Protein AF-A0A1Y4VJG2-F1 (afdb_monomer)

Solvent-accessible surface area (backbone atoms only — not comparable to full-atom values): 11706 Å² total; per-residue (Å²): 100,82,75,43,39,39,32,34,45,99,87,44,80,37,57,37,44,79,74,53,98,92,45,67,47,64,75,76,63,92,84,61,67,46,80,40,68,28,44,38,38,36,23,33,87,84,68,49,73,82,46,50,49,57,27,37,39,38,29,37,74,91,78,73,41,76,46,81,43,78,46,53,65,51,74,42,79,57,82,62,100,75,82,88,81,89,84,82,69,104,68,77,90,75,97,70,71,88,89,58,87,70,65,75,48,70,48,80,45,52,60,80,48,72,44,73,50,35,38,37,56,44,53,75,83,71,61,90,83,60,69,77,49,41,31,38,39,35,25,46,69,91,56,91,61,66,79,45,70,50,75,42,48,74,55,81,56,30,40,36,43,76,48,62,64,89,62,63,45,50,26,46,36,34,40,40,34,28,44,90,93,46,80,44,79,50,77,32,43,35,39,29,37,124

Sequence (194 aa):
MVIRLVGKVEGQDIIFNHVQGDDWEAVIPKNLTGIYIIELTAYDDNGNTAFTTRYILTVDLDALCVRLEPYPFWADILPDRFSTNILPGKYYARLCHGGDSINNLKIVMDLGETRHVQLKICSSMKDDFNILDASYVLQKMGEQVPEDSGTCVIREHIIDTVIAPKEPGTYKFRVIYTIADEVLIDTVEVRVME

Structure (mmCIF, N/CA/C/O backbone):
data_AF-A0A1Y4VJG2-F1
#
_entry.id   AF-A0A1Y4VJG2-F1
#
loop_
_atom_site.group_PDB
_atom_site.id
_atom_site.type_symbol
_atom_site.label_atom_id
_atom_site.label_alt_id
_atom_site.label_comp_id
_atom_site.label_asym_id
_atom_site.label_entity_id
_atom_site.label_seq_id
_atom_site.pdbx_PDB_ins_code
_atom_site.Cartn_x
_atom_site.Cartn_y
_atom_site.Cartn_z
_atom_site.occupancy
_atom_site.B_iso_or_equiv
_atom_site.auth_seq_id
_atom_site.auth_comp_id
_atom_site.auth_asym_id
_atom_site.auth_atom_id
_atom_site.pdbx_PDB_model_num
ATOM 1 N N . MET A 1 1 ? 20.674 15.875 8.265 1.00 57.22 1 MET A N 1
ATOM 2 C CA . MET A 1 1 ? 21.539 15.013 7.424 1.00 57.22 1 MET A CA 1
ATOM 3 C C . MET A 1 1 ? 20.972 13.600 7.493 1.00 57.22 1 MET A C 1
ATOM 5 O O . MET A 1 1 ? 20.390 13.297 8.523 1.00 57.22 1 MET A O 1
ATOM 9 N N . VAL A 1 2 ? 21.035 12.760 6.447 1.00 56.91 2 VAL A N 1
ATOM 10 C CA . VAL A 1 2 ? 20.560 11.365 6.592 1.00 56.91 2 VAL A CA 1
ATOM 11 C C . VAL A 1 2 ? 21.574 10.619 7.449 1.00 56.91 2 VAL A C 1
ATOM 13 O O . VAL A 1 2 ? 22.723 10.483 7.047 1.00 56.91 2 VAL A O 1
ATOM 16 N N . ILE A 1 3 ? 21.159 10.167 8.629 1.00 63.34 3 ILE A N 1
ATOM 17 C CA . ILE A 1 3 ? 22.038 9.464 9.578 1.00 63.34 3 ILE A CA 1
ATOM 18 C C . ILE A 1 3 ? 21.755 7.972 9.668 1.00 63.34 3 ILE A C 1
ATOM 20 O O . ILE A 1 3 ? 22.534 7.219 10.247 1.00 63.34 3 ILE A O 1
ATOM 24 N N . ARG A 1 4 ? 20.621 7.535 9.120 1.00 68.31 4 ARG A N 1
ATOM 25 C CA . ARG A 1 4 ? 20.209 6.138 9.140 1.00 68.31 4 ARG A CA 1
ATOM 26 C C . ARG A 1 4 ? 19.345 5.843 7.927 1.00 68.31 4 ARG A C 1
ATOM 28 O O . ARG A 1 4 ? 18.362 6.546 7.693 1.00 68.31 4 ARG A O 1
ATOM 35 N N . LEU A 1 5 ? 19.689 4.775 7.219 1.00 66.56 5 LEU A N 1
ATOM 36 C CA . LEU A 1 5 ? 18.918 4.226 6.115 1.00 66.56 5 LEU A CA 1
ATOM 37 C C . LEU A 1 5 ? 18.606 2.759 6.438 1.00 66.56 5 LEU A C 1
ATOM 39 O O . LEU A 1 5 ? 19.495 1.974 6.762 1.00 66.56 5 LEU A O 1
ATOM 43 N N . VAL A 1 6 ? 17.325 2.398 6.420 1.00 72.12 6 VAL A N 1
ATOM 44 C CA . VAL A 1 6 ? 16.877 1.027 6.710 1.00 72.12 6 VAL A CA 1
ATOM 45 C C . VAL A 1 6 ? 16.064 0.530 5.530 1.00 72.12 6 VAL A C 1
ATOM 47 O O . VAL A 1 6 ? 15.091 1.184 5.159 1.00 72.12 6 VAL A O 1
ATOM 50 N N . GLY A 1 7 ? 16.470 -0.604 4.965 1.00 70.44 7 GLY A N 1
ATOM 51 C CA . GLY A 1 7 ? 15.680 -1.399 4.035 1.00 70.44 7 GLY A CA 1
ATOM 52 C C . GLY A 1 7 ? 14.890 -2.465 4.781 1.00 70.44 7 GLY A C 1
ATOM 53 O O . GLY A 1 7 ? 15.408 -3.054 5.724 1.00 70.44 7 GLY A O 1
ATOM 54 N N . LYS A 1 8 ? 13.654 -2.745 4.371 1.00 70.44 8 LYS A N 1
ATOM 55 C CA . LYS A 1 8 ? 12.874 -3.879 4.892 1.00 70.44 8 LYS A CA 1
ATOM 56 C C . LYS A 1 8 ? 12.557 -4.875 3.792 1.00 70.44 8 LYS A C 1
ATOM 58 O O . LYS A 1 8 ? 12.034 -4.471 2.760 1.00 70.44 8 LYS A O 1
ATOM 63 N N . VAL A 1 9 ? 12.835 -6.154 4.043 1.00 66.00 9 VAL A N 1
ATOM 64 C CA . VAL A 1 9 ? 12.519 -7.290 3.162 1.00 66.00 9 VAL A CA 1
ATOM 65 C C . VAL A 1 9 ? 11.697 -8.295 3.951 1.00 66.00 9 VAL A C 1
ATOM 67 O O . VAL A 1 9 ? 12.198 -8.843 4.925 1.00 66.00 9 VAL A O 1
ATOM 70 N N . GLU A 1 10 ? 10.431 -8.506 3.583 1.00 60.56 10 GLU A N 1
ATOM 71 C CA . GLU A 1 10 ? 9.525 -9.465 4.252 1.00 60.56 10 GLU A CA 1
ATOM 72 C C . GLU A 1 10 ? 9.467 -9.330 5.795 1.00 60.56 10 GLU A C 1
ATOM 74 O O . GLU A 1 10 ? 9.239 -10.291 6.525 1.00 60.56 10 GLU A O 1
ATOM 79 N N . GLY A 1 11 ? 9.678 -8.116 6.319 1.00 56.84 11 GLY A N 1
ATOM 80 C CA . GLY A 1 11 ? 9.717 -7.841 7.762 1.00 56.84 11 GLY A CA 1
ATOM 81 C C . GLY A 1 11 ? 11.084 -8.025 8.435 1.00 56.84 11 GLY A C 1
ATOM 82 O O . GLY A 1 11 ? 11.197 -7.749 9.629 1.00 56.84 11 GLY A O 1
ATOM 83 N N . GLN A 1 12 ? 12.119 -8.430 7.696 1.00 65.00 12 GLN A N 1
ATOM 84 C CA . GLN A 1 12 ? 13.512 -8.433 8.137 1.00 65.00 12 GLN A CA 1
ATOM 85 C C . GLN A 1 12 ? 14.214 -7.125 7.741 1.00 65.00 12 GLN A C 1
ATOM 87 O O . GLN A 1 12 ? 14.126 -6.672 6.598 1.00 65.00 12 GLN A O 1
ATOM 92 N N . ASP A 1 13 ? 14.936 -6.529 8.689 1.00 71.19 13 ASP A N 1
ATOM 93 C CA . ASP A 1 13 ? 15.662 -5.280 8.467 1.00 71.19 13 ASP A CA 1
ATOM 94 C C . ASP A 1 13 ? 17.020 -5.536 7.787 1.00 71.19 13 ASP A C 1
ATOM 96 O O . ASP A 1 13 ? 17.834 -6.342 8.244 1.00 71.19 13 ASP A O 1
ATOM 100 N N . ILE A 1 14 ? 17.280 -4.787 6.718 1.00 74.69 14 ILE A N 1
ATOM 101 C CA . ILE A 1 14 ? 18.584 -4.586 6.091 1.00 74.69 14 ILE A CA 1
ATOM 102 C C . ILE A 1 14 ? 19.065 -3.195 6.505 1.00 74.69 14 ILE A C 1
ATOM 104 O O . ILE A 1 14 ? 18.504 -2.173 6.107 1.00 74.69 14 ILE A O 1
ATOM 108 N N . ILE A 1 15 ? 20.100 -3.151 7.337 1.00 78.00 15 ILE A N 1
ATOM 109 C CA . ILE A 1 15 ? 20.640 -1.897 7.867 1.00 78.00 15 ILE A CA 1
ATOM 110 C C . ILE A 1 15 ? 21.734 -1.398 6.926 1.00 78.00 15 ILE A C 1
ATOM 112 O O . ILE A 1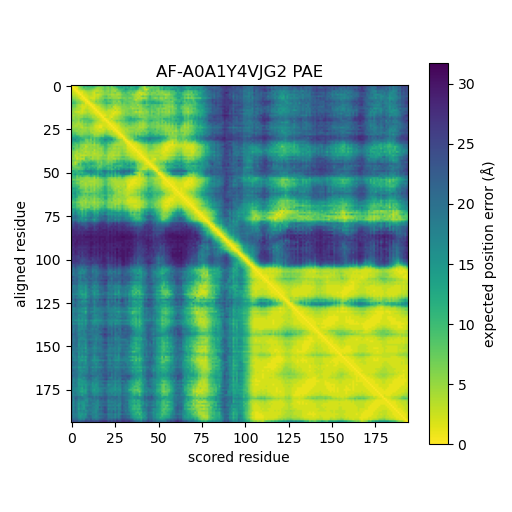 15 ? 22.711 -2.109 6.688 1.00 78.00 15 ILE A O 1
ATOM 116 N N . PHE A 1 16 ? 21.569 -0.174 6.426 1.00 77.38 16 PHE A N 1
ATOM 117 C CA . PHE A 1 16 ? 22.590 0.529 5.663 1.00 77.38 16 PHE A CA 1
ATOM 118 C C . PHE A 1 16 ? 23.387 1.428 6.613 1.00 77.38 16 PHE A C 1
ATOM 120 O O . PHE A 1 16 ? 22.837 2.345 7.230 1.00 77.38 16 PHE A O 1
ATOM 127 N N . ASN A 1 17 ? 24.684 1.162 6.738 1.00 78.12 17 ASN A N 1
ATOM 128 C CA . ASN A 1 17 ? 25.621 1.963 7.511 1.00 78.12 17 ASN A CA 1
ATOM 129 C C . ASN A 1 17 ? 26.240 3.031 6.612 1.00 78.12 17 ASN A C 1
ATOM 131 O O . ASN A 1 17 ? 26.660 2.745 5.491 1.00 78.12 17 ASN A O 1
ATOM 135 N N . HIS A 1 18 ? 26.290 4.264 7.110 1.00 80.38 18 HIS A N 1
ATOM 136 C CA . HIS A 1 18 ? 26.971 5.355 6.422 1.00 80.38 18 HIS A CA 1
ATOM 137 C C . HIS A 1 18 ? 28.481 5.115 6.442 1.00 80.38 18 HIS A C 1
ATOM 139 O O . HIS A 1 18 ? 29.037 4.820 7.501 1.00 80.38 18 HIS A O 1
ATOM 145 N N . VAL A 1 19 ? 29.132 5.242 5.286 1.00 80.88 19 VAL A N 1
ATOM 146 C CA . VAL A 1 19 ? 30.587 5.074 5.165 1.00 80.88 19 VAL A CA 1
ATOM 147 C C . VAL A 1 19 ? 31.262 6.440 5.066 1.00 80.88 19 VAL A C 1
ATOM 149 O O . VAL A 1 19 ? 32.040 6.823 5.938 1.00 80.88 19 VAL A O 1
ATOM 152 N N . GLN A 1 20 ? 30.967 7.188 4.003 1.00 78.00 20 GLN A N 1
ATOM 153 C CA . GLN A 1 20 ? 31.504 8.524 3.741 1.00 78.00 20 GLN A CA 1
ATOM 154 C C . GLN A 1 20 ? 30.630 9.236 2.706 1.00 78.00 20 GLN A C 1
ATOM 156 O O . GLN A 1 20 ? 30.062 8.581 1.844 1.00 78.00 20 GLN A O 1
ATOM 161 N N . GLY A 1 21 ? 30.556 1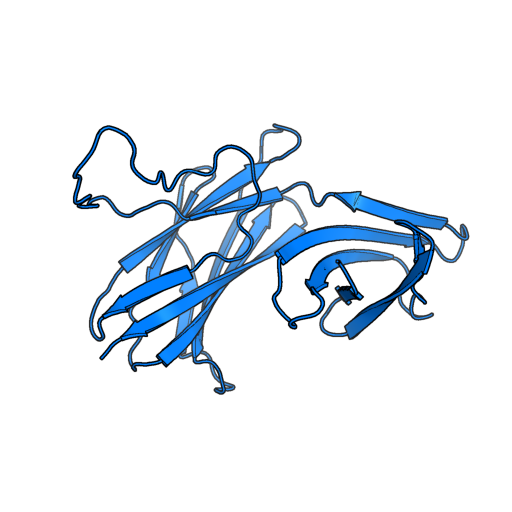0.570 2.730 1.00 79.25 21 GLY A N 1
ATOM 162 C CA . GLY A 1 21 ? 29.813 11.320 1.705 1.00 79.25 21 GLY A CA 1
ATOM 163 C C . GLY A 1 21 ? 28.369 10.824 1.552 1.00 79.25 21 GLY A C 1
ATOM 164 O O . GLY A 1 21 ? 27.623 10.856 2.527 1.00 79.25 21 GLY A O 1
ATOM 165 N N . ASP A 1 22 ? 28.024 10.325 0.363 1.00 73.19 22 ASP A N 1
ATOM 166 C CA . ASP A 1 22 ? 26.728 9.704 0.043 1.00 73.19 22 ASP A CA 1
ATOM 167 C C . ASP A 1 22 ? 26.814 8.165 -0.092 1.00 73.19 22 ASP A C 1
ATOM 169 O O . ASP A 1 22 ? 25.882 7.530 -0.586 1.00 73.19 22 ASP A O 1
ATOM 173 N N . ASP A 1 23 ? 27.916 7.553 0.352 1.00 74.50 23 ASP A N 1
ATOM 174 C CA . ASP A 1 23 ? 28.154 6.110 0.288 1.00 74.50 23 ASP A CA 1
ATOM 175 C C . ASP A 1 23 ? 27.569 5.393 1.515 1.00 74.50 23 ASP A C 1
ATOM 177 O O . ASP A 1 23 ? 27.836 5.751 2.671 1.00 74.50 23 ASP A O 1
ATOM 181 N N . TRP A 1 24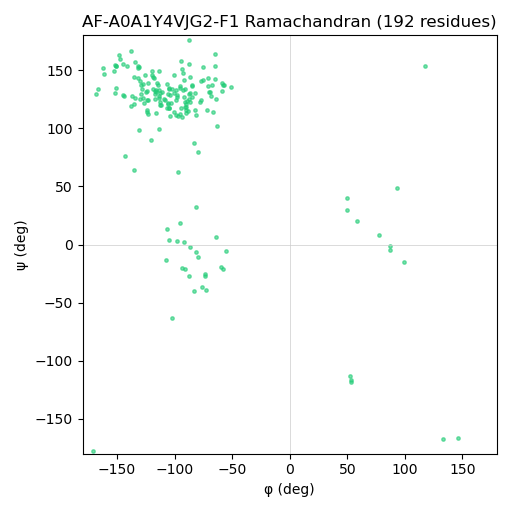 ? 26.813 4.326 1.252 1.00 79.38 24 TRP A N 1
ATOM 182 C CA . TRP A 1 24 ? 26.191 3.474 2.263 1.00 79.38 24 TRP A CA 1
ATOM 183 C C . TRP A 1 24 ? 26.492 2.003 1.981 1.00 79.38 24 TRP A C 1
ATOM 185 O O . TRP A 1 24 ? 26.440 1.563 0.833 1.00 79.38 24 TRP A O 1
ATOM 195 N N . GLU A 1 25 ? 26.752 1.225 3.028 1.00 80.44 25 GLU A N 1
ATOM 196 C CA . GLU A 1 25 ? 26.992 -0.217 2.935 1.00 80.44 25 GLU A CA 1
ATOM 197 C C . GLU A 1 25 ? 25.940 -1.006 3.715 1.00 80.44 25 GLU A C 1
ATOM 199 O O . GLU A 1 25 ? 25.525 -0.601 4.796 1.00 80.44 25 GLU A O 1
ATOM 204 N N . ALA A 1 26 ? 25.523 -2.159 3.199 1.00 78.75 26 ALA A N 1
ATOM 205 C CA . ALA A 1 26 ? 24.630 -3.068 3.906 1.00 78.75 26 ALA A CA 1
ATOM 206 C C . ALA A 1 26 ? 25.127 -4.506 3.785 1.00 78.75 26 ALA A C 1
ATOM 208 O O . ALA A 1 26 ? 25.632 -4.925 2.742 1.00 78.75 26 ALA A O 1
ATOM 209 N N . VAL A 1 27 ? 24.953 -5.283 4.854 1.00 74.38 27 VAL A N 1
ATOM 210 C CA . VAL A 1 27 ? 25.210 -6.724 4.829 1.00 74.38 27 VAL A CA 1
ATOM 211 C C . VAL A 1 27 ? 23.932 -7.420 4.393 1.00 74.38 27 VAL A C 1
ATOM 213 O O . VAL A 1 27 ? 22.938 -7.386 5.114 1.00 74.38 27 VAL A O 1
ATOM 216 N N . ILE A 1 28 ? 23.966 -8.067 3.229 1.00 70.69 28 ILE A N 1
ATOM 217 C CA . ILE A 1 28 ? 22.851 -8.878 2.742 1.00 70.69 28 ILE A CA 1
ATOM 218 C C . ILE A 1 28 ? 22.854 -10.233 3.473 1.00 70.69 28 ILE A C 1
ATOM 220 O O . ILE A 1 28 ? 23.864 -10.945 3.428 1.00 70.69 28 ILE A O 1
ATOM 224 N N . PRO A 1 29 ? 21.762 -10.614 4.164 1.00 68.12 29 PRO A N 1
ATOM 225 C CA . PRO A 1 29 ? 21.620 -11.947 4.740 1.00 68.12 29 PRO A CA 1
ATOM 226 C C . PRO A 1 29 ? 21.903 -13.072 3.732 1.00 68.12 29 PRO A C 1
ATOM 228 O O . PRO A 1 29 ? 21.417 -13.062 2.605 1.00 68.12 29 PRO A O 1
ATOM 231 N N . LYS A 1 30 ? 22.665 -14.089 4.158 1.00 63.66 30 LYS A N 1
ATOM 232 C CA . LYS A 1 30 ? 23.134 -15.196 3.295 1.00 63.66 30 LYS A CA 1
ATOM 233 C C . LYS A 1 30 ? 22.015 -16.023 2.649 1.00 63.66 30 LYS A C 1
ATOM 235 O O . LYS A 1 30 ? 22.269 -16.749 1.699 1.00 63.66 30 LYS A O 1
ATOM 240 N N . ASN A 1 31 ? 20.809 -15.962 3.198 1.00 68.38 31 ASN A N 1
ATOM 241 C CA . ASN A 1 31 ? 19.628 -16.684 2.737 1.00 68.38 31 ASN A CA 1
ATOM 242 C C . ASN A 1 31 ? 18.776 -15.888 1.732 1.00 68.38 31 ASN A C 1
ATOM 244 O O . ASN A 1 31 ? 17.734 -16.389 1.323 1.00 68.38 31 ASN A O 1
ATOM 248 N N . LEU A 1 32 ? 19.192 -14.678 1.341 1.00 67.88 32 LEU A N 1
ATOM 249 C CA . LEU A 1 32 ? 18.444 -13.821 0.420 1.00 67.88 32 LEU A CA 1
ATOM 250 C C . LEU A 1 32 ? 18.945 -13.947 -1.027 1.00 67.88 32 LEU A C 1
ATOM 252 O O . LEU A 1 32 ? 19.451 -12.978 -1.574 1.00 67.88 32 LEU A O 1
ATOM 256 N N . THR A 1 33 ? 18.857 -15.125 -1.652 1.00 74.69 33 THR A N 1
ATOM 257 C CA . THR A 1 33 ? 19.025 -15.225 -3.120 1.00 74.69 33 THR A CA 1
ATOM 258 C C . THR A 1 33 ? 17.667 -15.051 -3.787 1.00 74.69 33 THR A C 1
ATOM 260 O O . THR A 1 33 ? 16.745 -15.805 -3.479 1.00 74.69 33 THR A O 1
ATOM 263 N N . GLY A 1 34 ? 17.540 -14.082 -4.695 1.00 74.00 34 GLY A N 1
ATOM 264 C CA . GLY A 1 34 ? 16.278 -13.783 -5.369 1.00 74.00 34 GLY A CA 1
ATOM 265 C C . GLY A 1 34 ? 16.074 -12.302 -5.684 1.00 74.00 34 GLY A C 1
ATOM 266 O O . GLY A 1 34 ? 17.003 -11.496 -5.633 1.00 74.00 34 GLY A O 1
ATOM 267 N N . ILE A 1 35 ? 14.834 -11.962 -6.030 1.00 73.38 35 ILE A N 1
ATOM 268 C CA . ILE A 1 35 ? 14.376 -10.600 -6.319 1.00 73.38 35 ILE A CA 1
ATOM 269 C C . ILE A 1 35 ? 13.464 -10.168 -5.168 1.00 73.38 35 ILE A C 1
ATOM 271 O O . ILE A 1 35 ? 12.498 -10.861 -4.856 1.00 73.38 35 ILE A O 1
ATOM 275 N N . TYR A 1 36 ? 13.771 -9.034 -4.541 1.00 74.25 36 TYR A N 1
ATOM 276 C CA . TYR A 1 36 ? 13.069 -8.518 -3.367 1.00 74.25 36 TYR A CA 1
ATOM 277 C C . TYR A 1 36 ? 12.619 -7.079 -3.589 1.00 74.25 36 TYR A C 1
ATOM 279 O O . TYR A 1 36 ? 13.393 -6.257 -4.073 1.00 74.25 36 TYR A O 1
ATOM 287 N N . ILE A 1 37 ? 11.403 -6.741 -3.165 1.00 70.62 37 ILE A N 1
ATOM 288 C CA . ILE A 1 37 ? 10.982 -5.344 -3.028 1.00 70.62 37 ILE A CA 1
ATOM 289 C C . ILE A 1 37 ? 11.416 -4.873 -1.640 1.00 70.62 37 ILE A C 1
ATOM 291 O O . ILE A 1 37 ? 11.050 -5.484 -0.635 1.00 70.62 37 ILE A O 1
ATOM 295 N N . ILE A 1 38 ? 12.209 -3.805 -1.584 1.00 72.38 38 ILE A N 1
ATOM 296 C CA . ILE A 1 38 ? 12.736 -3.238 -0.343 1.00 72.38 38 ILE A CA 1
ATOM 297 C C . ILE A 1 38 ? 12.150 -1.851 -0.108 1.00 72.38 38 ILE A C 1
ATOM 299 O O . ILE A 1 38 ? 12.145 -1.013 -1.007 1.00 72.38 38 ILE A O 1
ATOM 303 N N . GLU A 1 39 ? 11.685 -1.589 1.111 1.00 73.62 39 GLU A N 1
ATOM 304 C CA . GLU A 1 39 ? 11.284 -0.245 1.543 1.00 73.62 39 GLU A CA 1
ATOM 305 C C . GLU A 1 39 ? 12.460 0.447 2.229 1.00 73.62 39 GLU A C 1
ATOM 307 O O . GLU A 1 39 ? 12.844 0.068 3.334 1.00 73.62 39 GLU A O 1
ATOM 312 N N . LEU A 1 40 ? 13.029 1.465 1.588 1.00 73.88 40 LEU A N 1
ATOM 313 C CA . LEU A 1 40 ? 14.103 2.287 2.132 1.00 73.88 40 LEU A CA 1
ATOM 314 C C . LEU A 1 40 ? 13.525 3.479 2.886 1.00 73.88 40 LEU A C 1
ATOM 316 O O . LEU A 1 40 ? 12.827 4.289 2.288 1.00 73.88 40 LEU A O 1
ATOM 320 N N . THR A 1 41 ? 13.837 3.614 4.176 1.00 73.38 41 THR A N 1
ATOM 321 C CA . THR A 1 41 ? 13.451 4.779 4.993 1.00 73.38 41 THR A CA 1
ATOM 322 C C . THR A 1 41 ? 14.676 5.535 5.494 1.00 73.38 41 THR A C 1
ATOM 324 O O . THR A 1 41 ? 15.530 4.948 6.164 1.00 73.38 41 THR A O 1
ATOM 327 N N . ALA A 1 42 ? 14.733 6.837 5.204 1.00 76.50 42 ALA A N 1
ATOM 328 C CA . ALA A 1 42 ? 15.796 7.737 5.648 1.00 76.50 42 ALA A CA 1
ATOM 329 C C . ALA A 1 42 ? 15.380 8.544 6.889 1.00 76.50 42 ALA A C 1
ATOM 331 O O . ALA A 1 42 ? 14.296 9.135 6.914 1.00 76.50 42 ALA A O 1
ATOM 332 N N . TYR A 1 43 ? 16.261 8.603 7.891 1.00 73.69 43 TYR A N 1
ATOM 333 C CA . TYR A 1 43 ? 16.060 9.363 9.129 1.00 73.69 43 TYR A CA 1
ATOM 334 C C . TYR A 1 43 ? 17.075 10.501 9.255 1.00 73.69 43 TYR A C 1
ATOM 336 O O . TYR A 1 43 ? 18.259 10.306 8.961 1.00 73.69 43 TYR A O 1
ATOM 344 N N . ASP A 1 44 ? 16.613 11.661 9.722 1.00 76.31 44 ASP A N 1
ATOM 345 C CA . ASP A 1 44 ? 17.471 12.787 10.092 1.00 76.31 44 ASP A CA 1
ATOM 346 C C . ASP A 1 44 ? 17.969 12.720 11.549 1.00 76.31 44 ASP A C 1
ATOM 348 O O . ASP A 1 44 ? 17.586 11.838 12.323 1.00 76.31 44 ASP A O 1
ATOM 352 N N . ASP A 1 45 ? 18.827 13.674 11.923 1.00 74.81 45 ASP A N 1
ATOM 353 C CA . ASP A 1 45 ? 19.425 13.816 13.260 1.00 74.81 45 ASP A CA 1
ATOM 354 C C . ASP A 1 45 ? 18.395 13.966 14.396 1.00 74.81 45 ASP A C 1
ATOM 356 O O . ASP A 1 45 ? 18.690 13.697 15.561 1.00 74.81 45 ASP A O 1
ATOM 360 N N . ASN A 1 46 ? 17.172 14.384 14.068 1.00 71.38 46 ASN A N 1
ATOM 361 C CA . ASN A 1 46 ? 16.070 14.578 15.003 1.00 71.38 46 ASN A CA 1
ATOM 362 C C . ASN A 1 46 ? 15.103 13.382 15.029 1.00 71.38 46 ASN A C 1
ATOM 364 O O . ASN A 1 46 ? 14.104 13.422 15.747 1.00 71.38 46 ASN A O 1
ATOM 368 N N . GLY A 1 47 ? 15.403 12.315 14.281 1.00 60.94 47 GLY A N 1
ATOM 369 C CA . GLY A 1 47 ? 14.569 11.122 14.171 1.00 60.94 47 GLY A CA 1
ATOM 370 C C . GLY A 1 47 ? 13.362 11.292 13.249 1.00 60.94 47 GLY A C 1
ATOM 371 O O . GLY A 1 47 ? 12.522 10.391 13.195 1.00 60.94 47 GLY A O 1
ATOM 372 N N . ASN A 1 48 ? 13.266 12.400 12.512 1.00 72.50 48 ASN A N 1
ATOM 373 C CA . ASN A 1 48 ? 12.210 12.585 11.529 1.00 72.50 48 ASN A CA 1
ATOM 374 C C . ASN A 1 48 ? 12.509 11.742 10.288 1.00 72.50 48 ASN A C 1
ATOM 376 O O . ASN A 1 48 ? 13.650 11.635 9.834 1.00 72.50 48 ASN A O 1
ATOM 380 N N . THR A 1 49 ? 11.461 11.163 9.714 1.00 62.12 49 THR A N 1
ATOM 381 C CA . THR A 1 49 ? 11.532 10.424 8.454 1.00 62.12 49 THR A CA 1
ATOM 382 C C . THR A 1 49 ? 11.274 11.374 7.296 1.00 62.12 49 THR A C 1
ATOM 384 O O . THR A 1 49 ? 10.186 11.945 7.208 1.00 62.12 49 THR A O 1
ATOM 387 N N . ALA A 1 50 ? 12.250 11.539 6.407 1.00 55.47 50 ALA A N 1
ATOM 388 C CA . ALA A 1 50 ? 12.107 12.434 5.259 1.00 55.47 50 ALA A CA 1
ATOM 389 C C . ALA A 1 50 ? 11.482 11.738 4.040 1.00 55.47 50 ALA A C 1
ATOM 391 O O . ALA A 1 50 ? 10.860 12.400 3.215 1.00 55.47 50 ALA A O 1
ATOM 392 N N . PHE A 1 51 ? 11.642 10.416 3.914 1.00 58.97 51 PHE A N 1
ATOM 393 C CA . PHE A 1 51 ? 11.227 9.691 2.717 1.00 58.97 51 PHE A CA 1
ATOM 394 C C . PHE A 1 51 ? 11.265 8.180 2.962 1.00 58.97 51 PHE A C 1
ATOM 396 O O . PHE A 1 51 ? 12.286 7.655 3.418 1.00 58.97 51 PHE A O 1
ATOM 403 N N . THR A 1 52 ? 10.171 7.492 2.643 1.00 61.88 52 THR A N 1
ATOM 404 C CA . THR A 1 52 ? 10.189 6.052 2.368 1.00 61.88 52 THR A CA 1
ATOM 405 C C . THR A 1 52 ? 10.175 5.883 0.851 1.00 61.88 52 THR A C 1
ATOM 407 O O . THR A 1 52 ? 9.585 6.710 0.167 1.00 61.88 52 THR A O 1
ATOM 410 N N . THR A 1 53 ? 10.818 4.873 0.277 1.00 66.56 53 THR A N 1
ATOM 411 C CA . THR A 1 53 ? 10.738 4.570 -1.165 1.00 66.56 53 THR A CA 1
ATOM 412 C C . THR A 1 53 ? 10.968 3.091 -1.416 1.00 66.56 53 THR A C 1
ATOM 414 O O . THR A 1 53 ? 11.676 2.439 -0.650 1.00 66.56 53 THR A O 1
ATOM 417 N N . ARG A 1 54 ? 10.338 2.557 -2.463 1.00 72.12 54 ARG A N 1
ATOM 418 C CA . ARG A 1 54 ? 10.451 1.148 -2.838 1.00 72.12 54 ARG A CA 1
ATOM 419 C C . ARG A 1 54 ? 11.531 0.976 -3.903 1.00 72.12 54 ARG A C 1
ATOM 421 O O . ARG A 1 54 ? 11.595 1.744 -4.861 1.00 72.12 54 ARG A O 1
ATOM 428 N N . TYR A 1 55 ? 12.361 -0.045 -3.737 1.00 75.69 55 TYR A N 1
ATOM 429 C CA . TYR A 1 55 ? 13.382 -0.459 -4.699 1.00 75.69 55 TYR A CA 1
ATOM 430 C C . TYR A 1 55 ? 13.315 -1.969 -4.927 1.00 75.69 55 TYR A C 1
ATOM 432 O O . TYR A 1 55 ? 12.930 -2.715 -4.034 1.00 75.69 55 TYR A O 1
ATOM 440 N N . ILE A 1 56 ? 13.726 -2.421 -6.107 1.00 74.62 56 ILE A N 1
ATOM 441 C CA . ILE A 1 56 ? 13.964 -3.828 -6.419 1.00 74.62 56 ILE A CA 1
ATOM 442 C C . ILE A 1 56 ? 15.424 -4.139 -6.088 1.00 74.62 56 ILE A C 1
ATOM 444 O O . ILE A 1 56 ? 16.341 -3.601 -6.706 1.00 74.62 56 ILE A O 1
ATOM 448 N N . LEU A 1 57 ? 15.638 -5.012 -5.110 1.00 79.62 57 LEU A N 1
ATOM 449 C CA . LEU A 1 57 ? 16.926 -5.604 -4.781 1.00 79.62 57 LEU A CA 1
ATOM 450 C C . LEU A 1 57 ? 17.006 -6.993 -5.416 1.00 79.62 57 LEU A C 1
ATOM 452 O O . LEU A 1 57 ? 16.323 -7.917 -4.985 1.00 79.62 57 LEU A O 1
ATOM 456 N N . THR A 1 58 ? 17.864 -7.153 -6.417 1.00 80.38 58 THR A N 1
ATOM 457 C CA . THR A 1 58 ? 18.204 -8.472 -6.966 1.00 80.38 58 THR A CA 1
ATOM 458 C C . THR A 1 58 ? 19.511 -8.944 -6.355 1.00 80.38 58 THR A C 1
ATOM 460 O O . THR A 1 58 ? 20.514 -8.233 -6.431 1.00 80.38 58 THR A O 1
ATOM 463 N N . VAL A 1 59 ? 19.510 -10.144 -5.785 1.00 80.38 59 VAL A N 1
ATOM 464 C CA . VAL A 1 59 ? 20.691 -10.794 -5.216 1.00 80.38 59 VAL A CA 1
ATOM 465 C C . VAL A 1 59 ? 20.871 -12.144 -5.895 1.00 80.38 59 VAL A C 1
ATOM 467 O O . VAL A 1 59 ? 20.075 -13.062 -5.703 1.00 80.38 59 VAL A O 1
ATOM 470 N N . ASP A 1 60 ? 21.941 -12.261 -6.669 1.00 80.50 60 ASP A N 1
ATOM 471 C CA . ASP A 1 60 ? 22.375 -13.499 -7.302 1.00 80.50 60 ASP A CA 1
ATOM 472 C C . ASP A 1 60 ? 23.717 -13.909 -6.682 1.00 80.50 60 ASP A C 1
ATOM 474 O O . ASP A 1 60 ? 24.772 -13.354 -7.006 1.00 80.50 60 ASP A O 1
ATOM 478 N N . LEU A 1 61 ? 23.670 -14.843 -5.727 1.00 77.88 61 LEU A N 1
ATOM 479 C CA . LEU A 1 61 ? 24.867 -15.326 -5.033 1.00 77.88 61 LEU A CA 1
ATOM 480 C C . LEU A 1 61 ? 25.730 -16.235 -5.918 1.00 77.88 61 LEU A C 1
ATOM 482 O O . LEU A 1 61 ? 26.940 -16.290 -5.698 1.00 77.88 61 LEU A O 1
ATOM 486 N N . ASP A 1 62 ? 25.145 -16.895 -6.923 1.00 82.31 62 ASP A N 1
ATOM 487 C CA . ASP A 1 62 ? 25.880 -17.744 -7.866 1.00 82.31 62 ASP A CA 1
ATOM 488 C C . ASP A 1 62 ? 26.702 -16.881 -8.836 1.00 82.31 62 ASP A C 1
ATOM 490 O O . ASP A 1 62 ? 27.861 -17.187 -9.126 1.00 82.31 62 ASP A O 1
ATOM 494 N N . ALA A 1 63 ? 26.135 -15.756 -9.283 1.00 81.81 63 ALA A N 1
ATOM 495 C CA . ALA A 1 63 ? 26.811 -14.767 -10.120 1.00 81.81 63 ALA A CA 1
ATOM 496 C C . ALA A 1 63 ? 27.602 -13.706 -9.328 1.00 81.81 63 ALA A C 1
ATOM 498 O O . ALA A 1 63 ? 28.233 -12.842 -9.941 1.00 81.81 63 ALA A O 1
ATOM 499 N N . LEU A 1 64 ? 27.565 -13.743 -7.987 1.00 79.19 64 LEU A N 1
ATOM 500 C CA . LEU A 1 64 ? 28.125 -12.717 -7.092 1.00 79.19 64 LEU A CA 1
ATOM 501 C C . LEU A 1 64 ? 27.680 -11.291 -7.474 1.00 79.19 64 LEU A C 1
ATOM 503 O O . LEU A 1 64 ? 28.468 -10.343 -7.442 1.00 79.19 64 LEU A O 1
ATOM 507 N N . CYS A 1 65 ? 26.412 -11.143 -7.856 1.00 76.25 65 CYS A N 1
ATOM 508 C CA . CYS A 1 65 ? 25.845 -9.899 -8.356 1.00 76.25 65 CYS A CA 1
ATOM 509 C C . CYS A 1 65 ? 24.740 -9.391 -7.426 1.00 76.25 65 CYS A C 1
ATOM 511 O O . CYS A 1 65 ? 23.833 -10.131 -7.048 1.00 76.25 65 CYS A O 1
ATOM 513 N N . VAL A 1 66 ? 24.800 -8.101 -7.090 1.00 77.62 66 VAL A N 1
ATOM 514 C CA . VAL A 1 66 ? 23.726 -7.387 -6.394 1.00 77.62 66 VAL A CA 1
ATOM 515 C C . VAL A 1 66 ? 23.332 -6.180 -7.231 1.00 77.62 66 VAL A C 1
ATOM 517 O O . VAL A 1 66 ? 24.193 -5.423 -7.679 1.00 77.62 66 VAL A O 1
ATOM 520 N N . ARG A 1 67 ? 22.029 -5.999 -7.441 1.00 79.25 67 ARG A N 1
ATOM 521 C CA . ARG A 1 67 ? 21.462 -4.893 -8.214 1.00 79.25 67 ARG A CA 1
ATOM 522 C C . ARG A 1 67 ? 20.374 -4.209 -7.407 1.00 79.25 67 ARG A C 1
ATOM 524 O O . ARG A 1 67 ? 19.555 -4.890 -6.796 1.00 79.25 67 ARG A O 1
ATOM 531 N N . LEU A 1 68 ? 20.363 -2.883 -7.440 1.00 78.38 68 LEU A N 1
ATOM 532 C CA . LEU A 1 68 ? 19.349 -2.062 -6.798 1.00 78.38 68 LEU A CA 1
ATOM 533 C C . LEU A 1 68 ? 18.723 -1.138 -7.846 1.00 78.38 68 LEU A C 1
ATOM 535 O O . LEU A 1 68 ? 19.415 -0.292 -8.409 1.00 78.38 68 LEU A O 1
ATOM 539 N N . GLU A 1 69 ? 17.432 -1.309 -8.115 1.00 78.06 69 GLU A N 1
ATOM 540 C CA . GLU A 1 69 ? 16.699 -0.570 -9.150 1.00 78.06 69 GLU A CA 1
ATOM 541 C C . GLU A 1 69 ? 15.456 0.110 -8.562 1.00 78.06 69 GLU A C 1
ATOM 543 O O . GLU A 1 69 ? 14.853 -0.434 -7.636 1.00 78.06 69 GLU A O 1
ATOM 548 N N . PRO A 1 70 ? 15.054 1.302 -9.042 1.00 73.75 70 PRO A N 1
ATOM 549 C CA . PRO A 1 70 ? 13.824 1.943 -8.585 1.00 73.75 70 PRO A CA 1
ATOM 550 C C . PRO A 1 70 ? 12.608 1.045 -8.824 1.00 73.75 70 PRO A C 1
ATOM 552 O O . PRO A 1 70 ? 12.471 0.459 -9.897 1.00 73.75 70 PRO A O 1
ATOM 555 N N . TYR A 1 71 ? 11.709 0.964 -7.845 1.00 72.88 71 TYR A N 1
ATOM 556 C CA . TYR A 1 71 ? 10.469 0.217 -8.018 1.00 72.88 71 TYR A CA 1
ATOM 557 C C . TYR A 1 71 ? 9.554 0.933 -9.040 1.00 72.88 71 TYR A C 1
ATOM 559 O O . TYR A 1 71 ? 9.338 2.143 -8.911 1.00 72.88 71 TYR A O 1
ATOM 567 N N . PRO A 1 72 ? 9.047 0.247 -10.084 1.00 66.25 72 PRO A N 1
ATOM 568 C CA . PRO A 1 72 ? 8.461 0.914 -11.247 1.00 66.25 72 PRO A CA 1
ATOM 569 C C . PRO A 1 72 ? 7.026 1.419 -11.047 1.00 66.25 72 PRO A C 1
ATOM 571 O O . PRO A 1 72 ? 6.539 2.185 -11.876 1.00 66.25 72 PRO A O 1
ATOM 574 N N . PHE A 1 73 ? 6.350 1.042 -9.961 1.00 65.94 73 PHE A N 1
ATOM 575 C CA . PHE A 1 73 ? 4.965 1.439 -9.700 1.00 65.94 73 PHE A CA 1
ATOM 576 C C . PHE A 1 73 ? 4.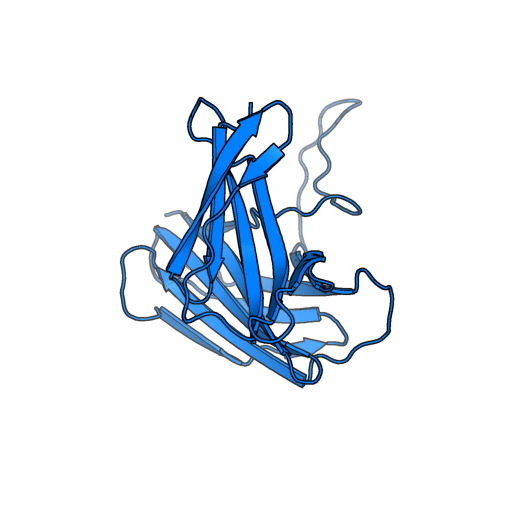832 2.225 -8.397 1.00 65.94 73 PHE A C 1
ATOM 578 O O . PHE A 1 73 ? 5.528 1.974 -7.415 1.00 65.94 73 PHE A O 1
ATOM 585 N N . TRP A 1 74 ? 3.915 3.186 -8.374 1.00 64.62 74 TRP A N 1
ATOM 586 C CA . TRP A 1 74 ? 3.603 3.973 -7.182 1.00 64.62 74 TRP A CA 1
ATOM 587 C C . TRP A 1 74 ? 2.125 4.381 -7.172 1.00 64.62 74 TRP A C 1
ATOM 589 O O . TRP A 1 74 ? 1.458 4.300 -8.207 1.00 64.62 74 TRP A O 1
ATOM 599 N N . ALA A 1 75 ? 1.610 4.793 -6.010 1.00 61.72 75 ALA A N 1
ATOM 600 C CA . ALA A 1 75 ? 0.199 5.126 -5.821 1.00 61.72 75 ALA A CA 1
ATOM 601 C C . ALA A 1 75 ? -0.011 6.557 -5.296 1.00 61.72 75 ALA A C 1
ATOM 603 O O . ALA A 1 75 ? 0.686 7.007 -4.389 1.00 61.72 75 ALA A O 1
ATOM 604 N N . ASP A 1 76 ? -1.024 7.233 -5.836 1.00 66.12 76 ASP A N 1
ATOM 605 C CA . ASP A 1 76 ? -1.541 8.534 -5.400 1.00 66.12 76 ASP A CA 1
ATOM 606 C C . ASP A 1 76 ? -2.892 8.375 -4.695 1.00 66.12 76 ASP A C 1
ATOM 608 O O . ASP A 1 76 ? -3.764 7.684 -5.219 1.00 66.12 76 ASP A O 1
ATOM 612 N N . ILE A 1 77 ? -3.139 9.091 -3.590 1.00 62.50 77 ILE A N 1
ATOM 613 C CA . ILE A 1 77 ? -4.510 9.238 -3.065 1.00 62.50 77 ILE A CA 1
ATOM 614 C C . ILE A 1 77 ? -5.217 10.383 -3.779 1.00 62.50 77 ILE A C 1
ATOM 616 O O . ILE A 1 77 ? -4.746 11.523 -3.776 1.00 62.50 77 ILE A O 1
ATOM 620 N N . LEU A 1 78 ? -6.393 10.098 -4.331 1.00 64.19 78 LEU A N 1
ATOM 621 C CA . LEU A 1 78 ? -7.252 11.123 -4.910 1.00 64.19 78 LEU A CA 1
ATOM 622 C C . LEU A 1 78 ? -8.129 11.774 -3.822 1.00 64.19 78 LEU A C 1
ATOM 624 O O . LEU A 1 78 ? -8.678 11.065 -2.976 1.00 64.19 78 LEU A O 1
ATOM 628 N N . PRO A 1 79 ? -8.290 13.113 -3.825 1.00 56.56 79 PRO A N 1
ATOM 629 C CA . PRO A 1 79 ? -9.256 13.773 -2.953 1.00 56.56 79 PRO A CA 1
ATOM 630 C C . PRO A 1 79 ? -10.689 13.367 -3.332 1.00 56.56 79 PRO A C 1
ATOM 632 O O . PRO A 1 79 ? -11.009 13.251 -4.517 1.00 56.56 79 PRO A O 1
ATOM 635 N N . ASP A 1 80 ? -11.563 13.204 -2.334 1.00 49.00 80 ASP A N 1
ATOM 636 C CA . ASP A 1 80 ? -12.996 12.985 -2.572 1.00 49.00 80 ASP A CA 1
ATOM 637 C C . ASP A 1 80 ? -13.639 14.228 -3.231 1.00 49.00 80 ASP A C 1
ATOM 639 O O . ASP A 1 80 ? -13.080 15.330 -3.233 1.00 49.00 80 ASP A O 1
ATOM 643 N N . ARG A 1 81 ? -14.838 14.054 -3.799 1.00 36.25 81 ARG A N 1
ATOM 644 C CA . ARG A 1 81 ? -15.589 14.982 -4.669 1.00 36.25 81 ARG A CA 1
ATOM 645 C C . ARG A 1 81 ? -15.850 16.384 -4.098 1.00 36.25 81 ARG A C 1
ATOM 647 O O . ARG A 1 81 ? -16.350 17.237 -4.830 1.00 36.25 81 ARG A O 1
ATOM 654 N N . PHE A 1 82 ? -15.498 16.651 -2.842 1.00 34.31 82 PHE A N 1
ATOM 655 C CA . PHE A 1 82 ? -15.619 17.958 -2.205 1.00 34.31 82 PHE A CA 1
ATOM 656 C C . PHE A 1 82 ? -14.372 18.272 -1.368 1.00 34.31 82 PHE A C 1
ATOM 658 O O . PHE A 1 82 ? -14.076 17.588 -0.394 1.00 34.31 82 PHE A O 1
ATOM 665 N N . SER A 1 83 ? -13.666 19.354 -1.713 1.00 36.22 83 SER A N 1
ATOM 666 C CA . SER A 1 83 ? -12.688 19.992 -0.826 1.00 36.22 83 SER A CA 1
ATOM 667 C C . SER A 1 83 ? -12.968 21.492 -0.749 1.00 36.22 83 SER A C 1
ATOM 669 O O . SER A 1 83 ? -13.145 22.168 -1.764 1.00 36.22 83 SER A O 1
ATOM 671 N N . THR A 1 84 ? -13.056 22.025 0.467 1.00 28.53 84 THR A N 1
ATOM 672 C CA . THR A 1 84 ? -13.190 23.464 0.713 1.00 28.53 84 THR A CA 1
ATOM 673 C C . THR A 1 84 ? -11.833 24.032 1.102 1.00 28.53 84 THR A C 1
ATOM 675 O O . THR A 1 84 ? -11.310 23.718 2.168 1.00 28.53 84 THR A O 1
ATOM 678 N N . ASN A 1 85 ? -11.276 24.893 0.251 1.00 31.86 85 ASN A N 1
ATOM 679 C CA . ASN A 1 85 ? -10.074 25.669 0.549 1.00 31.86 85 ASN A CA 1
ATOM 680 C C . ASN A 1 85 ? -10.470 27.023 1.151 1.00 31.86 85 ASN A C 1
ATOM 682 O O . ASN A 1 85 ? -11.241 27.767 0.544 1.00 31.86 85 ASN A O 1
ATOM 686 N N . ILE A 1 86 ? -9.911 27.376 2.310 1.00 32.00 86 ILE A N 1
ATOM 687 C CA . ILE A 1 86 ? -9.965 28.746 2.834 1.00 32.00 86 ILE A CA 1
ATOM 688 C C . ILE A 1 86 ? -8.740 29.490 2.294 1.00 32.00 86 ILE A C 1
ATOM 690 O O . ILE A 1 86 ? -7.609 29.164 2.644 1.00 32.00 86 ILE A O 1
ATOM 694 N N . LEU A 1 87 ? -8.964 30.488 1.436 1.00 31.44 87 LEU A N 1
ATOM 695 C CA . LEU A 1 87 ? -7.916 31.382 0.941 1.00 31.44 87 LEU A CA 1
ATOM 696 C C . LEU A 1 87 ? -7.946 32.705 1.705 1.00 31.44 87 LEU A C 1
ATOM 698 O O . LEU A 1 87 ? -8.978 33.379 1.726 1.00 31.44 87 LEU A O 1
ATOM 702 N N . PRO A 1 88 ? -6.786 33.155 2.202 1.00 29.64 88 PRO A N 1
ATOM 703 C CA . PRO A 1 88 ? -6.465 34.559 2.014 1.00 29.64 88 PRO A CA 1
ATOM 704 C C . PRO A 1 88 ? -5.016 34.745 1.551 1.00 29.64 88 PRO A C 1
ATOM 706 O O . PRO A 1 88 ? -4.068 34.338 2.215 1.00 29.64 88 PRO A O 1
ATOM 709 N N . GLY A 1 89 ? -4.848 35.452 0.431 1.00 26.72 89 GLY A N 1
ATOM 710 C CA . GLY A 1 89 ? -3.568 36.034 0.027 1.00 26.72 89 GLY A CA 1
ATOM 711 C C . GLY A 1 89 ? -2.995 35.503 -1.284 1.00 26.72 89 GLY A C 1
ATOM 712 O O . GLY A 1 89 ? -3.259 34.385 -1.711 1.00 26.72 89 GLY A O 1
ATOM 713 N N . LYS A 1 90 ? -2.183 36.347 -1.932 1.00 29.17 90 LYS A N 1
ATOM 714 C CA . LYS A 1 90 ? -1.554 36.133 -3.252 1.00 29.17 90 LYS A CA 1
ATOM 715 C C . LYS A 1 90 ? -0.552 34.960 -3.320 1.00 29.17 90 LYS A C 1
ATOM 717 O O . LYS A 1 90 ? 0.069 34.778 -4.359 1.00 29.17 90 LYS A O 1
ATOM 722 N N . TYR A 1 91 ? -0.433 34.165 -2.258 1.00 28.02 91 TYR A N 1
ATOM 723 C CA . TYR A 1 91 ? 0.282 32.892 -2.197 1.00 28.02 91 TYR A CA 1
ATOM 724 C C . TYR A 1 91 ? -0.487 31.960 -1.247 1.00 28.02 91 TYR A C 1
ATOM 726 O O . TYR A 1 91 ? -0.799 32.368 -0.130 1.00 28.02 91 TYR A O 1
ATOM 734 N N . TYR A 1 92 ? -0.796 30.734 -1.680 1.00 31.20 92 TYR A N 1
ATOM 735 C CA . TYR A 1 92 ? -1.405 29.693 -0.844 1.00 31.20 92 TYR A CA 1
ATOM 736 C C . TYR A 1 92 ? -0.821 28.315 -1.173 1.00 31.20 92 TYR A C 1
ATOM 738 O O . TYR A 1 92 ? -0.316 28.087 -2.274 1.00 31.20 92 TYR A O 1
ATOM 746 N N . ALA A 1 93 ? -0.862 27.416 -0.189 1.00 27.72 93 ALA A N 1
ATOM 747 C CA . ALA A 1 93 ? -0.331 26.063 -0.287 1.00 27.72 93 ALA A CA 1
ATOM 748 C C . ALA A 1 93 ? -1.184 25.191 -1.219 1.00 27.72 93 ALA A C 1
ATOM 750 O O . ALA A 1 93 ? -2.413 25.205 -1.166 1.00 27.72 93 ALA A O 1
ATOM 751 N N . ARG A 1 94 ? -0.501 24.421 -2.065 1.00 32.16 94 ARG A N 1
ATOM 752 C CA . ARG A 1 94 ? -1.074 23.503 -3.046 1.00 32.16 94 ARG A CA 1
ATOM 753 C C . ARG A 1 94 ? -0.868 22.076 -2.541 1.00 32.16 94 ARG A C 1
ATOM 755 O O . ARG A 1 94 ? 0.271 21.641 -2.440 1.00 32.16 94 ARG A O 1
ATOM 762 N N . LEU A 1 95 ? -1.945 21.340 -2.276 1.00 30.50 95 LEU A N 1
ATOM 763 C CA . LEU A 1 95 ? -1.887 19.877 -2.246 1.00 30.50 95 LEU A CA 1
ATOM 764 C C . LEU A 1 95 ? -2.018 19.385 -3.685 1.00 30.50 95 LEU A C 1
ATOM 766 O O . LEU A 1 95 ? -3.110 19.176 -4.206 1.00 30.50 95 LEU A O 1
ATOM 770 N N . CYS A 1 96 ? -0.878 19.295 -4.354 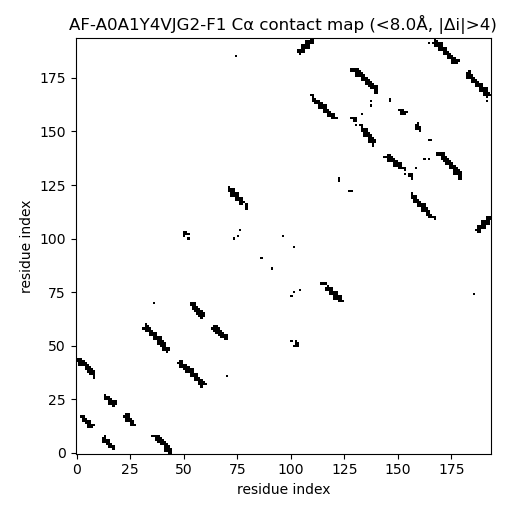1.00 31.25 96 CYS A N 1
ATOM 771 C CA . CYS A 1 96 ? -0.710 18.526 -5.574 1.00 31.25 96 CYS A CA 1
ATOM 772 C C . CYS A 1 96 ? 0.686 17.935 -5.510 1.00 31.25 96 CYS A C 1
ATOM 774 O O . CYS A 1 96 ? 1.632 18.712 -5.417 1.00 31.25 96 CYS A O 1
ATOM 776 N N . HIS A 1 97 ? 0.830 16.631 -5.700 1.00 32.72 97 HIS A N 1
ATOM 777 C CA . HIS A 1 97 ? 2.082 16.121 -6.242 1.00 32.72 97 HIS A CA 1
ATOM 778 C C . HIS A 1 97 ? 1.817 15.377 -7.533 1.00 32.72 97 HIS A C 1
ATOM 780 O O . HIS A 1 97 ? 1.616 14.178 -7.581 1.00 32.72 97 HIS A O 1
ATOM 786 N N . GLY A 1 98 ? 1.865 16.144 -8.619 1.00 28.72 98 GLY A N 1
ATOM 787 C CA . GLY A 1 98 ? 2.595 15.659 -9.775 1.00 28.72 98 GLY A CA 1
ATOM 788 C C . GLY A 1 98 ? 4.068 15.956 -9.514 1.00 28.72 98 GLY A C 1
ATOM 789 O O . GLY A 1 98 ? 4.437 17.129 -9.483 1.00 28.72 98 GLY A O 1
ATOM 790 N N . GLY A 1 99 ? 4.867 14.906 -9.312 1.00 32.22 99 GLY A N 1
ATOM 791 C CA . GLY A 1 99 ? 6.330 14.973 -9.282 1.00 32.22 99 GLY A CA 1
ATOM 792 C C . GLY A 1 99 ? 6.981 15.154 -7.909 1.00 32.22 99 GLY A C 1
ATOM 793 O O . GLY A 1 99 ? 7.805 16.038 -7.781 1.00 32.22 99 GLY A O 1
ATOM 794 N N . ASP A 1 100 ? 6.598 14.369 -6.905 1.00 33.78 100 ASP A N 1
ATOM 795 C CA . ASP A 1 100 ? 7.445 13.884 -5.799 1.00 33.78 100 ASP A CA 1
ATOM 796 C C . ASP A 1 100 ? 6.640 12.776 -5.122 1.00 33.78 100 ASP A C 1
ATOM 798 O O . ASP A 1 100 ? 5.445 12.918 -4.867 1.00 33.78 100 ASP A O 1
ATOM 802 N N . SER A 1 101 ? 7.289 11.659 -4.843 1.00 37.38 101 SER A N 1
ATOM 803 C CA . SER A 1 101 ? 6.710 10.522 -4.135 1.00 37.38 101 SER A CA 1
ATOM 804 C C . SER A 1 101 ? 6.311 10.934 -2.707 1.00 37.38 101 SER A C 1
ATOM 806 O O . SER A 1 101 ? 7.158 11.040 -1.821 1.00 37.38 101 SER A O 1
ATOM 808 N N . ILE A 1 102 ? 5.019 11.176 -2.460 1.00 41.28 102 ILE A N 1
ATOM 809 C CA . ILE A 1 102 ? 4.490 11.421 -1.111 1.00 41.28 102 ILE A CA 1
ATOM 810 C C . ILE A 1 102 ? 4.316 10.071 -0.405 1.00 41.28 102 ILE A C 1
ATOM 812 O O . ILE A 1 102 ? 3.210 9.561 -0.278 1.00 41.28 102 ILE A O 1
ATOM 816 N N . ASN A 1 103 ? 5.393 9.494 0.121 1.00 42.62 103 ASN A N 1
ATOM 817 C CA . ASN A 1 103 ? 5.311 8.262 0.919 1.00 42.62 103 ASN A CA 1
ATOM 818 C C . ASN A 1 103 ? 4.920 8.495 2.393 1.00 42.62 103 ASN A C 1
ATOM 820 O O . ASN A 1 103 ? 5.316 7.748 3.277 1.00 42.62 103 ASN A O 1
ATOM 824 N N . ASN A 1 104 ? 4.097 9.514 2.658 1.00 51.28 104 ASN A N 1
ATOM 825 C CA . ASN A 1 104 ? 3.354 9.675 3.912 1.00 51.28 104 ASN A CA 1
ATOM 826 C C . ASN A 1 104 ? 1.911 10.087 3.594 1.00 51.28 104 ASN A C 1
ATOM 828 O O . ASN A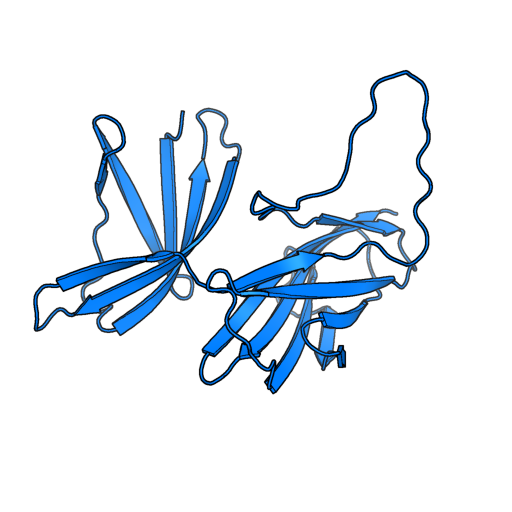 1 104 ? 1.452 11.191 3.891 1.00 51.28 104 ASN A O 1
ATOM 832 N N . LEU A 1 105 ? 1.206 9.178 2.925 1.00 59.94 105 LEU A N 1
ATOM 833 C CA . LEU A 1 105 ? -0.217 9.292 2.649 1.00 59.94 105 LEU A CA 1
ATOM 834 C C . LEU A 1 105 ? -0.989 9.215 3.973 1.00 59.94 105 LEU A C 1
ATOM 836 O O . LEU A 1 105 ? -0.973 8.187 4.653 1.00 59.94 105 LEU A O 1
ATOM 840 N N . LYS A 1 106 ? -1.647 10.316 4.347 1.00 72.25 106 LYS A N 1
ATOM 841 C CA . LYS A 1 106 ? -2.416 10.422 5.588 1.00 72.25 106 LYS A CA 1
ATOM 842 C C . LYS A 1 106 ? -3.835 10.899 5.320 1.00 72.25 106 LYS A C 1
ATOM 844 O O . LYS A 1 106 ? -4.037 11.969 4.752 1.00 72.25 106 LYS A O 1
ATOM 849 N N . ILE A 1 107 ? -4.809 10.136 5.795 1.00 77.69 107 ILE A N 1
ATOM 850 C CA . ILE A 1 107 ? -6.231 10.480 5.777 1.00 77.69 107 ILE A CA 1
ATOM 851 C C . ILE A 1 107 ? -6.630 10.884 7.195 1.00 77.69 107 ILE A C 1
ATOM 853 O O . ILE A 1 107 ? -6.267 10.213 8.157 1.00 77.69 107 ILE A O 1
ATOM 857 N N . VAL A 1 108 ? -7.369 11.983 7.337 1.00 79.19 108 VAL A N 1
ATOM 858 C CA . VAL A 1 108 ? -7.982 12.386 8.611 1.00 79.19 108 VAL A CA 1
ATOM 859 C C . VAL A 1 108 ? -9.494 12.293 8.466 1.00 79.19 108 VAL A C 1
ATOM 861 O O . VAL A 1 108 ? -10.034 12.838 7.502 1.00 79.19 108 VAL A O 1
ATOM 864 N N . MET A 1 109 ? -10.143 11.594 9.390 1.00 83.25 109 MET A N 1
ATOM 865 C CA . MET A 1 109 ? -11.586 11.339 9.433 1.00 83.25 109 MET A CA 1
ATOM 866 C C . MET A 1 109 ? -12.115 11.639 10.833 1.00 83.25 109 MET A C 1
ATOM 868 O O . MET A 1 109 ? -11.366 11.499 11.799 1.00 83.25 109 MET A O 1
ATOM 872 N N . ASP A 1 110 ? -13.391 11.986 10.940 1.00 82.12 110 ASP A N 1
ATOM 873 C CA . ASP A 1 110 ? -14.097 12.037 12.225 1.00 82.12 110 ASP A CA 1
ATOM 874 C C . ASP A 1 110 ? -14.811 10.697 12.482 1.00 82.12 110 ASP A C 1
ATOM 876 O O . ASP A 1 110 ? -15.172 9.971 11.547 1.00 82.12 110 ASP A O 1
ATOM 880 N N . LEU A 1 111 ? -14.987 10.325 13.750 1.00 86.56 111 LEU A N 1
ATOM 881 C CA . LEU A 1 111 ? -15.641 9.073 14.122 1.00 86.56 111 LEU A CA 1
ATOM 882 C C . LEU A 1 111 ? -17.074 9.002 13.568 1.00 86.56 111 LEU A C 1
ATOM 884 O O . LEU A 1 111 ? -17.874 9.923 13.721 1.00 86.56 111 LEU A O 1
ATOM 888 N N . GLY A 1 112 ? -17.418 7.868 12.952 1.00 82.12 112 GLY A N 1
ATOM 889 C CA . GLY A 1 112 ? -18.720 7.657 12.313 1.00 82.12 112 GLY A CA 1
ATOM 890 C C . GLY A 1 112 ? -18.791 8.126 10.856 1.00 82.12 112 GLY A C 1
ATOM 891 O O . GLY A 1 112 ? -19.799 7.871 10.194 1.00 82.12 112 GLY A O 1
ATOM 892 N N . GLU A 1 113 ? -17.737 8.754 10.324 1.00 78.06 113 GLU A N 1
ATOM 893 C CA . GLU A 1 113 ? -17.631 9.020 8.893 1.00 78.06 113 GLU A CA 1
ATOM 894 C C . GLU A 1 113 ? -17.379 7.740 8.086 1.00 78.06 113 GLU A C 1
ATOM 896 O O . GLU A 1 113 ? -16.600 6.863 8.461 1.00 78.06 113 GLU A O 1
ATOM 901 N N . THR A 1 114 ? -17.978 7.691 6.899 1.00 79.38 114 THR A N 1
ATOM 902 C CA . THR A 1 114 ? -17.605 6.753 5.838 1.00 79.38 114 THR A CA 1
ATOM 903 C C . THR A 1 114 ? -16.962 7.537 4.704 1.00 79.38 114 THR A C 1
ATOM 905 O O . THR A 1 114 ? -17.551 8.521 4.251 1.00 79.38 114 THR A O 1
ATOM 908 N N . ARG A 1 115 ? -15.800 7.112 4.204 1.00 77.50 115 ARG A N 1
ATOM 909 C CA . ARG A 1 115 ? -15.141 7.785 3.072 1.00 77.50 115 ARG A CA 1
ATOM 910 C C . ARG A 1 115 ? -14.703 6.810 2.001 1.00 77.50 115 ARG A C 1
ATOM 912 O O . ARG A 1 115 ? -14.224 5.721 2.305 1.00 77.50 115 ARG A O 1
ATOM 919 N N . HIS A 1 116 ? -14.826 7.257 0.754 1.00 80.50 116 HIS A N 1
ATOM 920 C CA . HIS A 1 116 ? -14.127 6.640 -0.362 1.00 80.50 116 HIS A CA 1
ATOM 921 C C . HIS A 1 116 ? -12.631 6.935 -0.251 1.00 80.50 116 HIS A C 1
ATOM 923 O O . HIS A 1 116 ? -12.221 8.081 -0.061 1.00 80.50 116 HIS A O 1
ATOM 929 N N . VAL A 1 117 ? -11.826 5.893 -0.394 1.00 80.31 117 VAL A N 1
ATOM 930 C CA . VAL A 1 117 ? -10.376 5.961 -0.499 1.00 80.31 117 VAL A CA 1
ATOM 931 C C . VAL A 1 117 ? -10.009 5.450 -1.878 1.00 80.31 117 VAL A C 1
ATOM 933 O O . VAL A 1 117 ? -10.210 4.278 -2.196 1.00 80.31 117 VAL A O 1
ATOM 936 N N . GLN A 1 118 ? -9.494 6.361 -2.697 1.00 81.56 118 GLN A N 1
ATOM 937 C CA . GLN A 1 118 ? -9.140 6.094 -4.082 1.00 81.56 118 GLN A CA 1
ATOM 938 C C . GLN A 1 118 ? -7.631 6.181 -4.256 1.00 81.56 118 GLN A C 1
ATOM 940 O O . GLN A 1 118 ? -7.044 7.232 -4.002 1.00 81.56 118 GLN A O 1
ATOM 945 N N . LEU A 1 119 ? -7.020 5.082 -4.694 1.00 77.81 119 LEU A N 1
ATOM 946 C CA . LEU A 1 119 ? -5.606 4.990 -5.031 1.00 77.81 119 LEU A CA 1
ATOM 947 C C . LEU A 1 119 ? -5.466 4.954 -6.549 1.00 77.81 119 LEU A C 1
ATOM 949 O O . LEU A 1 119 ? -5.931 4.015 -7.189 1.00 77.81 119 LEU A O 1
ATOM 953 N N . LYS A 1 120 ? -4.807 5.951 -7.132 1.00 81.81 120 LYS A N 1
ATOM 954 C CA . LYS A 1 120 ? -4.405 5.926 -8.536 1.00 81.81 120 LYS A CA 1
ATOM 955 C C . LYS A 1 120 ? -3.012 5.324 -8.647 1.00 81.81 120 LYS A C 1
ATOM 957 O O . LYS A 1 120 ? -2.057 5.895 -8.134 1.00 81.81 120 LYS A O 1
ATOM 962 N N . ILE A 1 121 ? -2.899 4.208 -9.349 1.00 79.38 121 ILE A N 1
ATOM 963 C CA . ILE A 1 121 ? -1.631 3.554 -9.639 1.00 79.38 121 ILE A CA 1
ATOM 964 C C . ILE A 1 121 ? -1.003 4.196 -10.876 1.00 79.38 121 ILE A C 1
ATOM 966 O O . ILE A 1 121 ? -1.676 4.463 -11.874 1.00 79.38 121 ILE A O 1
ATOM 970 N N . CYS A 1 122 ? 0.299 4.443 -10.809 1.00 73.88 122 CYS A N 1
ATOM 971 C CA . CYS A 1 122 ? 1.080 5.062 -11.867 1.00 73.88 122 CYS A CA 1
ATOM 972 C C . CYS A 1 122 ? 2.314 4.202 -12.178 1.00 73.88 122 CYS A C 1
ATOM 974 O O . CYS A 1 122 ? 3.039 3.799 -11.269 1.00 73.88 122 CYS A O 1
ATOM 976 N N . SER A 1 123 ? 2.581 3.976 -13.470 1.00 70.25 123 SER A N 1
ATOM 977 C CA . SER A 1 123 ? 3.833 3.381 -13.959 1.00 70.25 123 SER A CA 1
ATOM 978 C C . SER A 1 123 ? 4.881 4.472 -14.187 1.00 70.25 123 SER A C 1
ATOM 980 O O . SER A 1 123 ? 4.613 5.475 -14.855 1.00 70.25 123 SER A O 1
ATOM 982 N N . SER A 1 124 ? 6.087 4.289 -13.651 1.00 64.56 124 SER A N 1
ATOM 983 C CA . SER A 1 124 ? 7.227 5.191 -13.856 1.00 64.56 124 SER A CA 1
ATOM 984 C C . SER A 1 124 ? 7.823 5.060 -15.260 1.00 64.56 124 SER A C 1
ATOM 986 O O . SER A 1 124 ? 8.340 6.036 -15.809 1.00 64.56 124 SER A O 1
ATOM 988 N N . MET A 1 125 ? 7.671 3.883 -15.869 1.00 66.19 125 MET A N 1
ATOM 989 C CA . MET A 1 125 ? 8.113 3.585 -17.231 1.00 66.19 125 MET A CA 1
ATOM 990 C C . MET A 1 125 ? 7.122 4.085 -18.290 1.00 66.19 125 MET A C 1
ATOM 992 O O . MET A 1 125 ? 7.433 4.076 -19.476 1.00 66.19 125 MET A O 1
ATOM 996 N N . LYS A 1 126 ? 5.957 4.599 -17.858 1.00 64.25 126 LYS A N 1
ATOM 997 C CA . LYS A 1 126 ? 4.836 5.037 -18.712 1.00 64.25 126 LYS A CA 1
ATOM 998 C C . LYS A 1 126 ? 4.278 3.931 -19.613 1.00 64.25 126 LYS A C 1
ATOM 1000 O O . LYS A 1 126 ? 3.609 4.233 -20.601 1.00 64.25 126 LYS A O 1
ATOM 1005 N N . ASP A 1 127 ? 4.542 2.682 -19.255 1.00 70.38 127 ASP A N 1
ATOM 1006 C CA . ASP A 1 127 ? 3.967 1.520 -19.914 1.00 70.38 127 ASP A CA 1
ATOM 1007 C C . ASP A 1 127 ? 2.510 1.335 -19.490 1.00 70.38 127 ASP A C 1
ATOM 1009 O O . ASP A 1 127 ? 2.109 1.733 -18.391 1.00 70.38 127 ASP A O 1
ATOM 1013 N N . ASP A 1 128 ? 1.729 0.728 -20.377 1.00 76.19 128 ASP A N 1
ATOM 1014 C CA . ASP A 1 128 ? 0.348 0.349 -20.101 1.00 76.19 128 ASP A CA 1
ATOM 1015 C C . ASP A 1 128 ? 0.311 -0.915 -19.230 1.00 76.19 128 ASP A C 1
ATOM 1017 O O . ASP A 1 128 ? 1.120 -1.830 -19.404 1.00 76.19 128 ASP A O 1
ATOM 1021 N N . PHE A 1 129 ? -0.612 -0.970 -18.273 1.00 83.31 129 PHE A N 1
ATOM 1022 C CA . PHE A 1 129 ? -0.713 -2.072 -17.317 1.00 83.31 129 PHE A CA 1
ATOM 1023 C C . PHE A 1 129 ? -2.147 -2.269 -16.833 1.00 83.31 129 PHE A C 1
ATOM 1025 O O . PHE A 1 129 ? -2.941 -1.334 -16.768 1.00 83.31 129 PHE A O 1
ATOM 1032 N N . ASN A 1 130 ? -2.456 -3.496 -16.414 1.00 85.19 130 ASN A N 1
ATOM 1033 C CA . ASN A 1 130 ? -3.753 -3.843 -15.847 1.00 85.19 130 ASN A CA 1
ATOM 1034 C C . ASN A 1 130 ? -3.598 -4.274 -14.392 1.00 85.19 130 ASN A C 1
ATOM 1036 O O . ASN A 1 130 ? -2.752 -5.109 -14.072 1.00 85.19 130 ASN A O 1
ATOM 1040 N N . ILE A 1 131 ? -4.457 -3.732 -13.533 1.00 86.69 131 ILE A N 1
ATOM 1041 C CA . ILE A 1 131 ? -4.623 -4.212 -12.163 1.00 86.69 131 ILE A CA 1
ATOM 1042 C C . ILE A 1 131 ? -5.569 -5.414 -12.233 1.00 86.69 131 ILE A C 1
ATOM 1044 O O . ILE A 1 131 ? -6.711 -5.281 -12.671 1.00 86.69 131 ILE A O 1
ATOM 1048 N N . LEU A 1 132 ? -5.071 -6.594 -11.869 1.00 89.81 132 LEU A N 1
ATOM 1049 C CA . LEU A 1 132 ? -5.787 -7.865 -12.005 1.00 89.81 132 LEU A CA 1
ATOM 1050 C C . LEU A 1 132 ? -6.742 -8.122 -10.840 1.00 89.81 132 LEU A C 1
ATOM 1052 O O . LEU A 1 132 ? -7.843 -8.625 -11.043 1.00 89.81 132 LEU A O 1
ATOM 1056 N N . ASP A 1 133 ? -6.304 -7.783 -9.631 1.00 92.62 133 ASP A N 1
ATOM 1057 C CA . ASP A 1 133 ? -7.078 -7.924 -8.403 1.00 92.62 133 ASP A CA 1
ATOM 1058 C C . ASP A 1 133 ? -6.652 -6.860 -7.391 1.00 92.62 133 ASP A C 1
ATOM 1060 O O . ASP A 1 133 ? -5.522 -6.366 -7.445 1.00 92.62 133 ASP A O 1
ATOM 1064 N N . ALA A 1 134 ? -7.559 -6.500 -6.484 1.00 91.06 134 ALA A N 1
ATOM 1065 C CA . ALA A 1 134 ? -7.302 -5.547 -5.419 1.00 91.06 134 ALA A CA 1
ATOM 1066 C C . ALA A 1 134 ? -8.173 -5.838 -4.191 1.00 91.06 134 ALA A C 1
ATOM 1068 O O . ALA A 1 134 ? -9.388 -6.016 -4.280 1.00 91.06 134 ALA A O 1
ATOM 1069 N N . SER A 1 135 ? -7.552 -5.811 -3.019 1.00 95.19 135 SER A N 1
ATOM 1070 C CA . SER A 1 135 ? -8.188 -5.956 -1.714 1.00 95.19 135 SER A CA 1
ATOM 1071 C C . SER A 1 135 ? -7.605 -4.959 -0.718 1.00 95.19 135 SER A C 1
ATOM 1073 O O . SER A 1 135 ? -6.579 -4.327 -0.973 1.00 95.19 135 SER A O 1
ATOM 1075 N N . TYR A 1 136 ? -8.268 -4.787 0.419 1.00 94.81 136 TYR A N 1
ATOM 1076 C CA . TYR A 1 136 ? -7.797 -3.920 1.485 1.00 94.81 136 TYR A CA 1
ATOM 1077 C C . TYR A 1 136 ? -7.896 -4.582 2.854 1.00 94.81 136 TYR A C 1
ATOM 1079 O O . TYR A 1 136 ? -8.706 -5.480 3.087 1.00 94.81 136 TYR A O 1
ATOM 1087 N N . VAL A 1 137 ? -7.079 -4.078 3.775 1.00 96.19 137 VAL A N 1
ATOM 1088 C CA . VAL A 1 137 ? -7.093 -4.407 5.197 1.00 96.19 137 VAL A CA 1
ATOM 1089 C C . VAL A 1 137 ? -6.980 -3.108 5.988 1.00 96.19 137 VAL A C 1
ATOM 1091 O O . VAL A 1 137 ? -5.992 -2.384 5.862 1.00 96.19 137 VAL A O 1
ATOM 1094 N N . LEU A 1 138 ? -7.968 -2.825 6.829 1.00 96.00 138 LEU A N 1
ATOM 1095 C CA . LEU A 1 138 ? -7.958 -1.724 7.783 1.00 96.00 138 LEU A CA 1
ATOM 1096 C C . LEU A 1 138 ? -7.679 -2.279 9.182 1.00 96.00 138 LEU A C 1
ATOM 1098 O O . LEU A 1 138 ? -8.411 -3.125 9.691 1.00 96.00 138 LEU A O 1
ATOM 1102 N N . GLN A 1 139 ? -6.610 -1.805 9.815 1.00 95.88 139 GLN A N 1
ATOM 1103 C CA . GLN A 1 139 ? -6.175 -2.312 11.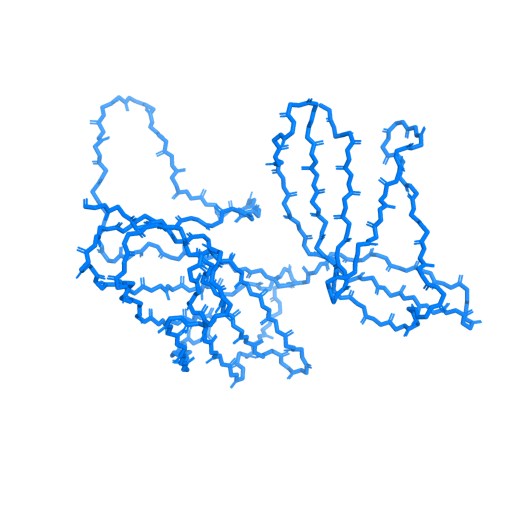113 1.00 95.88 139 GLN A CA 1
ATOM 1104 C C . GLN A 1 139 ? -5.767 -1.172 12.036 1.00 95.88 139 GLN A C 1
ATOM 1106 O O . GLN A 1 139 ? -4.918 -0.354 11.677 1.00 95.88 139 GLN A O 1
ATOM 1111 N N . LYS A 1 140 ? -6.327 -1.138 13.246 1.00 94.19 140 LYS A N 1
ATOM 1112 C CA . LYS A 1 140 ? -5.957 -0.155 14.263 1.00 94.19 140 LYS A CA 1
ATOM 1113 C C . LYS A 1 140 ? -4.527 -0.394 14.746 1.00 94.19 140 LYS A C 1
ATOM 1115 O O . LYS A 1 140 ? -4.093 -1.530 14.950 1.00 94.19 140 LYS A O 1
ATOM 1120 N N . MET A 1 141 ? -3.752 0.675 14.912 1.00 88.50 141 MET A N 1
ATOM 1121 C CA . MET A 1 141 ? -2.380 0.569 15.404 1.00 88.50 141 MET A CA 1
ATOM 1122 C C . MET A 1 141 ? -2.368 0.034 16.838 1.00 88.50 141 MET A C 1
ATOM 1124 O O . MET A 1 141 ? -2.979 0.613 17.729 1.00 88.50 141 MET A O 1
ATOM 1128 N N . GLY A 1 142 ? -1.621 -1.050 17.053 1.00 86.06 142 GLY A N 1
ATOM 1129 C CA . GLY A 1 142 ? -1.523 -1.736 18.345 1.00 86.06 142 GLY A CA 1
ATOM 1130 C C . GLY A 1 142 ? -2.401 -2.984 18.451 1.00 86.06 142 GLY A C 1
ATOM 1131 O O . GLY A 1 142 ? -2.139 -3.829 19.305 1.00 86.06 142 GLY A O 1
ATOM 1132 N N . GLU A 1 143 ? -3.369 -3.160 17.552 1.00 90.81 143 GLU A N 1
ATOM 1133 C CA . GLU A 1 143 ? -4.212 -4.354 17.504 1.00 90.81 143 GLU A CA 1
ATOM 1134 C C . GLU A 1 143 ? -3.639 -5.406 16.557 1.00 90.81 143 GLU A C 1
ATOM 1136 O O . GLU A 1 143 ? -2.989 -5.082 15.565 1.00 90.81 143 GLU A O 1
ATOM 1141 N N . GLN A 1 144 ? -3.858 -6.684 16.871 1.00 85.12 144 GLN A N 1
ATOM 1142 C CA . GLN A 1 144 ? -3.378 -7.807 16.052 1.00 85.12 144 GLN A CA 1
ATOM 1143 C C . GLN A 1 144 ? -4.400 -8.256 15.003 1.00 85.12 144 GLN A C 1
ATOM 1145 O O . GLN A 1 144 ? -4.030 -8.888 14.017 1.00 85.12 144 GLN A O 1
ATOM 1150 N N . VAL A 1 145 ? -5.676 -7.933 15.211 1.00 92.81 145 VAL A N 1
ATOM 1151 C CA . VAL A 1 145 ? -6.773 -8.343 14.334 1.00 92.81 145 VAL A CA 1
ATOM 1152 C C . VAL A 1 145 ? -7.173 -7.151 13.462 1.00 92.81 145 VAL A C 1
ATOM 1154 O O . VAL A 1 145 ? -7.295 -6.045 13.987 1.00 92.81 145 VAL A O 1
ATOM 1157 N N . PRO A 1 146 ? -7.350 -7.333 12.141 1.00 95.12 146 PRO A N 1
ATOM 1158 C CA . PRO A 1 146 ? -7.950 -6.309 11.296 1.00 95.12 146 PRO A CA 1
ATOM 1159 C C . PRO A 1 146 ? -9.356 -5.939 11.769 1.00 95.12 146 PRO A C 1
ATOM 1161 O O . PRO A 1 146 ? -10.149 -6.818 12.103 1.00 95.12 146 PRO A O 1
ATOM 1164 N N . GLU A 1 147 ? -9.678 -4.649 11.752 1.00 96.31 147 GLU A N 1
ATOM 1165 C CA . GLU A 1 147 ? -11.033 -4.180 12.052 1.00 96.31 147 GLU A CA 1
ATOM 1166 C C . GLU A 1 147 ? -11.977 -4.432 10.870 1.00 96.31 147 GLU A C 1
ATOM 1168 O O . GLU A 1 147 ? -13.156 -4.753 11.059 1.00 96.31 147 GLU A O 1
ATOM 1173 N N . ASP A 1 148 ? -11.443 -4.276 9.657 1.00 96.62 148 ASP A N 1
ATOM 1174 C CA . ASP A 1 148 ? -12.170 -4.470 8.413 1.00 96.62 148 ASP A CA 1
ATOM 1175 C C . ASP A 1 148 ? -11.236 -4.930 7.284 1.00 96.62 148 ASP A C 1
ATOM 1177 O O . ASP A 1 148 ? -10.032 -4.658 7.285 1.00 96.62 148 ASP A O 1
ATOM 1181 N N . SER A 1 149 ? -11.793 -5.644 6.314 1.00 96.62 149 SER A N 1
ATOM 1182 C CA . SER A 1 149 ? -11.080 -6.096 5.120 1.00 96.62 149 SER A CA 1
ATOM 1183 C C . SER A 1 149 ? -12.067 -6.465 4.025 1.00 96.62 149 SER A C 1
ATOM 1185 O O . SER A 1 149 ? -13.125 -7.025 4.314 1.00 96.62 149 SER A O 1
ATOM 1187 N N . GLY A 1 150 ? -11.698 -6.246 2.769 1.00 96.06 150 GLY A N 1
ATOM 1188 C CA . GLY A 1 150 ? -12.581 -6.546 1.648 1.00 96.06 150 GLY A CA 1
ATOM 1189 C C . GLY A 1 150 ? -11.894 -6.438 0.296 1.00 96.06 150 GLY A C 1
ATOM 1190 O O . GLY A 1 150 ? -10.700 -6.171 0.206 1.00 96.06 150 GLY A O 1
ATOM 1191 N N . THR A 1 151 ? -12.661 -6.654 -0.767 1.00 96.75 151 THR A N 1
ATOM 1192 C CA . THR A 1 151 ? -12.222 -6.442 -2.153 1.00 96.75 151 THR A CA 1
ATOM 1193 C C . THR A 1 151 ? -12.444 -4.992 -2.564 1.00 96.75 151 THR A C 1
ATOM 1195 O O . THR A 1 151 ? -13.456 -4.393 -2.194 1.00 96.75 151 THR A O 1
ATOM 1198 N N . CYS A 1 152 ? -11.546 -4.443 -3.371 1.00 91.25 152 CYS A N 1
ATOM 1199 C CA . CYS A 1 152 ? -11.662 -3.094 -3.906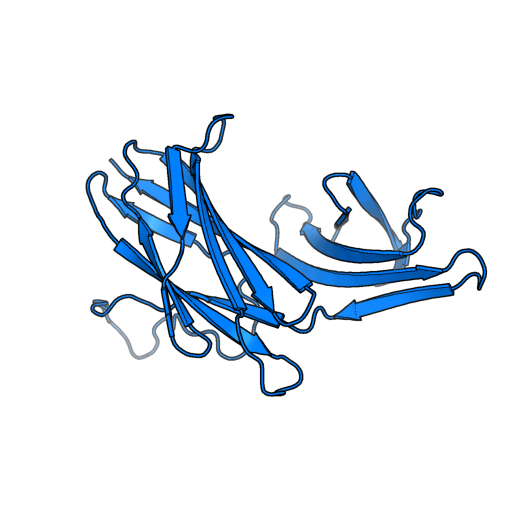 1.00 91.25 152 CYS A CA 1
ATOM 1200 C C . CYS A 1 152 ? -12.313 -3.097 -5.295 1.00 91.25 152 CYS A C 1
ATOM 1202 O O . CYS A 1 152 ? -12.272 -4.081 -6.031 1.00 91.25 152 CYS A O 1
ATOM 1204 N N . VAL A 1 153 ? -12.880 -1.958 -5.686 1.00 90.88 153 VAL A N 1
ATOM 1205 C CA . VAL A 1 153 ? -13.360 -1.724 -7.049 1.00 90.88 153 VAL A CA 1
ATOM 1206 C C . VAL A 1 153 ? -12.211 -1.177 -7.888 1.00 90.88 153 VAL A C 1
ATOM 1208 O O . VAL A 1 153 ? -11.637 -0.146 -7.552 1.00 90.88 153 VAL A O 1
ATOM 1211 N N . ILE A 1 154 ? -11.907 -1.829 -9.007 1.00 90.31 154 ILE A N 1
ATOM 1212 C CA . ILE A 1 154 ? -10.883 -1.373 -9.954 1.00 90.31 154 ILE A CA 1
ATOM 1213 C C . ILE A 1 154 ? -11.561 -0.627 -11.108 1.00 90.31 154 ILE A C 1
ATOM 1215 O O . ILE A 1 154 ? -12.504 -1.128 -11.725 1.00 90.31 154 ILE A O 1
ATOM 1219 N N . ARG A 1 155 ? -11.084 0.582 -11.406 1.00 84.62 155 ARG A N 1
ATOM 1220 C CA . ARG A 1 155 ? -11.496 1.415 -12.542 1.00 84.62 155 ARG A CA 1
ATOM 1221 C C . ARG A 1 155 ? -10.252 1.898 -13.272 1.00 84.62 155 ARG A C 1
ATOM 1223 O O . ARG A 1 155 ? -9.632 2.867 -12.844 1.00 84.62 155 ARG A O 1
ATOM 1230 N N . GLU A 1 156 ? -9.900 1.223 -14.362 1.00 87.00 156 GLU A N 1
ATOM 1231 C CA . GLU A 1 156 ? -8.630 1.447 -15.069 1.00 87.00 156 GLU A CA 1
ATOM 1232 C C . GLU A 1 156 ? -7.452 1.333 -14.085 1.00 87.00 156 GLU A C 1
ATOM 1234 O O . GLU A 1 156 ? -7.264 0.286 -13.469 1.00 87.00 156 GLU A O 1
ATOM 1239 N N . HIS A 1 157 ? -6.705 2.416 -13.876 1.00 81.19 157 HIS A N 1
ATOM 1240 C CA . HIS A 1 157 ? -5.589 2.469 -12.934 1.00 81.19 157 HIS A CA 1
ATOM 1241 C C . HIS A 1 157 ? -5.990 3.030 -11.558 1.00 81.19 157 HIS A C 1
ATOM 1243 O O . HIS A 1 157 ? -5.128 3.487 -10.815 1.00 81.19 157 HIS A O 1
ATOM 1249 N N . ILE A 1 158 ? -7.282 3.060 -11.216 1.00 80.69 158 ILE A N 1
ATOM 1250 C CA . ILE A 1 158 ? -7.788 3.552 -9.926 1.00 80.69 158 ILE A CA 1
ATOM 1251 C C . ILE A 1 158 ? -8.395 2.396 -9.131 1.00 80.69 158 ILE A C 1
ATOM 1253 O O . ILE A 1 158 ? -9.306 1.720 -9.601 1.00 80.69 158 ILE A O 1
ATOM 1257 N N . ILE A 1 159 ? -7.926 2.210 -7.903 1.00 83.38 159 ILE A N 1
ATOM 1258 C CA . ILE A 1 159 ? -8.491 1.306 -6.903 1.00 83.38 159 ILE A CA 1
ATOM 1259 C C . ILE A 1 159 ? -9.352 2.140 -5.954 1.00 83.38 159 ILE A C 1
ATOM 1261 O O . ILE A 1 159 ? -8.863 3.100 -5.371 1.00 83.38 159 ILE A O 1
ATOM 1265 N N . ASP A 1 160 ? -10.620 1.783 -5.792 1.00 84.62 160 ASP A N 1
ATOM 1266 C CA . ASP A 1 160 ? -11.600 2.504 -4.978 1.00 84.62 160 ASP A CA 1
ATOM 1267 C C . ASP A 1 160 ? -12.226 1.570 -3.940 1.00 84.62 160 ASP A C 1
ATOM 1269 O O . ASP A 1 160 ? -12.678 0.468 -4.263 1.00 84.62 160 ASP A O 1
ATOM 1273 N N . THR A 1 161 ? -12.274 2.010 -2.689 1.00 86.81 161 THR A N 1
ATOM 1274 C CA . THR A 1 161 ? -12.998 1.318 -1.621 1.00 86.81 161 THR A CA 1
ATOM 1275 C C . THR A 1 161 ? -13.560 2.309 -0.611 1.00 86.81 161 THR A C 1
ATOM 1277 O O . THR A 1 161 ? -13.092 3.440 -0.515 1.00 86.81 161 THR A O 1
ATOM 1280 N N . VAL A 1 162 ? -14.564 1.891 0.155 1.00 86.50 162 VAL A N 1
ATOM 1281 C CA . VAL A 1 162 ? -15.145 2.692 1.234 1.00 86.50 162 VAL A CA 1
ATOM 1282 C C . VAL A 1 162 ? -14.680 2.130 2.564 1.00 86.50 162 VAL A C 1
ATOM 1284 O O . VAL A 1 162 ? -14.833 0.938 2.811 1.00 86.50 162 VAL A O 1
ATOM 1287 N N . ILE A 1 163 ? -14.160 2.995 3.433 1.00 89.69 163 ILE A N 1
ATOM 1288 C CA . ILE A 1 163 ? -13.804 2.633 4.807 1.00 89.69 163 ILE A CA 1
ATOM 1289 C C . ILE A 1 163 ? -14.705 3.349 5.808 1.00 89.69 163 ILE A C 1
ATOM 1291 O O . ILE A 1 163 ? -15.154 4.475 5.569 1.00 89.69 163 ILE A O 1
ATOM 1295 N N . ALA A 1 164 ? -14.941 2.686 6.938 1.00 91.12 164 ALA A N 1
ATOM 1296 C CA . ALA A 1 164 ? -15.744 3.188 8.046 1.00 91.12 164 ALA A CA 1
ATOM 1297 C C . ALA A 1 164 ? -15.127 2.744 9.387 1.00 91.12 164 ALA A C 1
ATOM 1299 O O . ALA A 1 164 ? -15.610 1.777 9.984 1.00 91.12 164 ALA A O 1
ATOM 1300 N N . PRO A 1 165 ? -14.033 3.391 9.835 1.00 93.56 165 PRO A N 1
ATOM 1301 C CA . PRO A 1 165 ? -13.404 3.054 11.106 1.00 93.56 165 PRO A CA 1
ATOM 1302 C C . PRO A 1 165 ? -14.385 3.169 12.283 1.00 93.56 165 PRO A C 1
ATOM 1304 O O . PRO A 1 165 ? -15.159 4.126 12.361 1.00 93.56 165 PRO A O 1
ATOM 1307 N N . LYS A 1 166 ? -14.353 2.206 13.205 1.00 93.94 166 LYS A N 1
ATOM 1308 C CA . LYS A 1 166 ? -15.341 2.075 14.292 1.00 93.94 166 LYS A CA 1
ATOM 1309 C C . LYS A 1 166 ? -14.926 2.750 15.589 1.00 93.94 166 LYS A C 1
ATOM 1311 O O . LYS A 1 166 ? -15.784 3.031 16.421 1.00 93.94 166 LYS A O 1
ATOM 1316 N N . GLU A 1 167 ? -13.636 3.006 15.767 1.00 94.06 167 GLU A N 1
ATOM 1317 C CA . GLU A 1 167 ? -13.097 3.639 16.968 1.00 94.06 167 GLU A CA 1
ATOM 1318 C C . GLU A 1 167 ? -12.159 4.807 16.626 1.00 94.06 167 GLU A C 1
ATOM 1320 O O . GLU A 1 167 ? -11.498 4.785 15.582 1.00 94.06 167 GLU A O 1
ATOM 1325 N N . PRO A 1 168 ? -12.020 5.811 17.509 1.00 94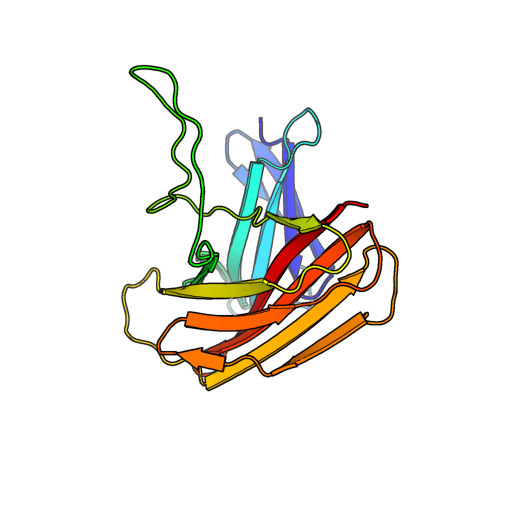.31 168 PRO A N 1
ATOM 1326 C CA . PRO A 1 168 ? -10.996 6.832 17.346 1.00 94.31 168 PRO A CA 1
ATOM 1327 C C . PRO A 1 168 ? -9.595 6.217 17.470 1.00 94.31 168 PRO A C 1
ATOM 1329 O O . PRO A 1 168 ? -9.382 5.191 18.132 1.00 94.31 168 PRO A O 1
ATOM 1332 N N . GLY A 1 169 ? -8.618 6.859 16.833 1.00 92.81 169 GLY A N 1
ATOM 1333 C CA . GLY A 1 169 ? -7.220 6.437 16.858 1.00 92.81 169 GLY A CA 1
ATOM 1334 C C . GLY A 1 169 ? -6.555 6.428 15.487 1.00 92.81 169 GLY A C 1
ATOM 1335 O O . GLY A 1 169 ? -7.058 6.978 14.511 1.00 92.81 169 GLY A O 1
ATOM 1336 N N . THR A 1 170 ? -5.379 5.810 15.424 1.00 91.88 170 THR A N 1
ATOM 1337 C CA . THR A 1 170 ? -4.597 5.699 14.190 1.00 91.88 170 THR A CA 1
ATOM 1338 C C . THR A 1 170 ? -4.692 4.284 13.642 1.00 91.88 170 THR A C 1
ATOM 1340 O O . THR A 1 170 ? -4.497 3.319 14.378 1.00 91.88 170 THR A O 1
ATOM 1343 N N . TYR A 1 171 ? -4.935 4.162 12.344 1.00 92.44 171 TYR A N 1
ATOM 1344 C CA . TYR A 1 171 ? -5.054 2.910 11.615 1.00 92.44 171 TYR A CA 1
ATOM 1345 C C . TYR A 1 171 ? -4.001 2.830 10.517 1.00 92.44 171 TYR A C 1
ATOM 1347 O O . TYR A 1 171 ? -3.611 3.833 9.916 1.00 92.44 171 TYR A O 1
ATOM 1355 N N . LYS A 1 172 ? -3.589 1.600 10.226 1.00 90.19 172 LYS A N 1
ATOM 1356 C CA . LYS A 1 172 ? -2.908 1.229 8.992 1.00 90.19 172 LYS A CA 1
ATOM 1357 C C . LYS A 1 172 ? -3.954 0.706 8.021 1.00 90.19 172 LYS A C 1
ATOM 1359 O O . LYS A 1 172 ? -4.525 -0.362 8.242 1.00 90.19 172 LYS A O 1
ATOM 1364 N N . PHE A 1 173 ? -4.188 1.458 6.956 1.00 86.69 173 PHE A N 1
ATOM 1365 C CA . PHE A 1 173 ? -5.002 1.030 5.831 1.00 86.69 173 PHE A CA 1
ATOM 1366 C C . PHE A 1 173 ? -4.077 0.504 4.736 1.00 86.69 173 PHE A C 1
ATOM 1368 O O . PHE A 1 173 ? -3.301 1.260 4.159 1.00 86.69 173 PHE A O 1
ATOM 1375 N N . ARG A 1 174 ? -4.107 -0.806 4.501 1.00 86.38 174 ARG A N 1
ATOM 1376 C CA . ARG A 1 174 ? -3.286 -1.485 3.497 1.00 86.38 174 ARG A CA 1
ATOM 1377 C C . ARG A 1 174 ? -4.140 -1.829 2.295 1.00 86.38 174 ARG A C 1
ATOM 1379 O O . ARG A 1 174 ? -5.170 -2.469 2.467 1.00 86.38 174 ARG A O 1
ATOM 1386 N N . VAL A 1 175 ? -3.690 -1.460 1.105 1.00 85.12 175 VAL A N 1
ATOM 1387 C CA . VAL A 1 175 ? -4.278 -1.890 -0.164 1.00 85.12 175 VAL A CA 1
ATOM 1388 C C . VAL A 1 175 ? -3.312 -2.863 -0.812 1.00 85.12 175 VAL A C 1
ATOM 1390 O O . VAL A 1 175 ? -2.142 -2.541 -0.992 1.00 85.12 175 VAL A O 1
ATOM 1393 N N . ILE A 1 176 ? -3.804 -4.057 -1.117 1.00 86.06 176 ILE A N 1
ATOM 1394 C CA . ILE A 1 176 ? -3.053 -5.165 -1.696 1.00 86.06 176 ILE A CA 1
ATOM 1395 C C . ILE A 1 176 ? -3.595 -5.384 -3.102 1.00 86.06 176 ILE A C 1
ATOM 1397 O O . ILE A 1 176 ? -4.793 -5.604 -3.253 1.00 86.06 176 ILE A O 1
ATOM 1401 N N . TYR A 1 177 ? -2.758 -5.321 -4.129 1.00 88.06 177 TYR A N 1
ATOM 1402 C CA . TYR A 1 177 ? -3.200 -5.425 -5.518 1.00 88.06 177 TYR A CA 1
ATOM 1403 C C . TYR A 1 177 ? -2.192 -6.156 -6.393 1.00 88.06 177 TYR A C 1
ATOM 1405 O O . TYR A 1 177 ? -1.009 -6.201 -6.080 1.00 88.06 177 TYR A O 1
ATOM 1413 N N . THR A 1 178 ? -2.672 -6.745 -7.485 1.00 82.12 178 THR A N 1
ATOM 1414 C CA . THR A 1 178 ? -1.848 -7.551 -8.394 1.00 82.12 178 THR A CA 1
ATOM 1415 C C . THR A 1 178 ? -1.717 -6.865 -9.748 1.00 82.12 178 THR A C 1
ATOM 1417 O O . THR A 1 178 ? -2.729 -6.488 -10.341 1.00 82.12 178 THR A O 1
ATOM 1420 N N . ILE A 1 179 ? -0.494 -6.730 -10.257 1.00 84.12 179 ILE A N 1
ATOM 1421 C CA . ILE A 1 179 ? -0.199 -6.265 -11.621 1.00 84.12 179 ILE A CA 1
ATOM 1422 C C . ILE A 1 179 ? 0.697 -7.317 -12.267 1.00 84.12 179 ILE A C 1
ATOM 1424 O O . ILE A 1 179 ? 1.765 -7.613 -11.744 1.00 84.12 179 ILE A O 1
ATOM 1428 N N . ALA A 1 180 ? 0.262 -7.885 -13.395 1.00 83.81 180 ALA A N 1
ATOM 1429 C CA . ALA A 1 180 ? 0.918 -9.039 -14.017 1.00 83.81 180 ALA A CA 1
ATOM 1430 C C . ALA A 1 180 ? 1.118 -10.202 -13.017 1.00 83.81 180 ALA A C 1
ATOM 1432 O O . ALA A 1 180 ? 0.134 -10.804 -12.591 1.00 83.81 180 ALA A O 1
ATOM 1433 N N . ASP A 1 181 ? 2.357 -10.530 -12.659 1.00 78.19 181 ASP A N 1
ATOM 1434 C CA . ASP A 1 181 ? 2.738 -11.557 -11.685 1.00 78.19 181 ASP A CA 1
ATOM 1435 C C . ASP A 1 181 ? 3.216 -10.982 -10.337 1.00 78.19 181 ASP A C 1
ATOM 1437 O O . ASP A 1 181 ? 3.585 -11.738 -9.437 1.00 78.19 181 ASP A O 1
ATOM 1441 N N . GLU A 1 182 ? 3.155 -9.660 -10.157 1.00 73.56 182 GLU A N 1
ATOM 1442 C CA . GLU A 1 182 ? 3.555 -8.981 -8.926 1.00 73.56 182 GLU A CA 1
ATOM 1443 C C . GLU A 1 182 ? 2.364 -8.722 -7.996 1.00 73.56 182 GLU A C 1
ATOM 1445 O O . GLU A 1 182 ? 1.328 -8.207 -8.419 1.00 73.56 182 GLU A O 1
ATOM 1450 N N . VAL A 1 183 ? 2.542 -9.006 -6.700 1.00 78.12 183 VAL A N 1
ATOM 1451 C CA . VAL A 1 183 ? 1.603 -8.631 -5.631 1.00 78.12 183 VAL A CA 1
ATOM 1452 C C . VAL A 1 183 ? 2.183 -7.470 -4.837 1.00 78.12 183 VAL A C 1
ATOM 1454 O O . VAL A 1 183 ? 3.258 -7.573 -4.246 1.00 78.12 183 VAL A O 1
ATOM 1457 N N . LEU A 1 184 ? 1.442 -6.371 -4.800 1.00 78.25 184 LEU A N 1
ATOM 1458 C CA . LEU A 1 184 ? 1.877 -5.073 -4.312 1.00 78.25 184 LEU A CA 1
ATOM 1459 C C . LEU A 1 184 ? 1.042 -4.639 -3.132 1.00 78.25 184 LEU A C 1
ATOM 1461 O O . LEU A 1 184 ? -0.152 -4.910 -3.069 1.00 78.25 184 LEU A O 1
ATOM 1465 N N . ILE A 1 185 ? 1.689 -3.963 -2.189 1.00 79.25 185 ILE A N 1
ATOM 1466 C CA . ILE A 1 185 ? 1.049 -3.474 -0.975 1.00 79.25 185 ILE A CA 1
ATOM 1467 C C . ILE A 1 185 ? 1.411 -2.006 -0.809 1.00 79.25 185 ILE A C 1
ATOM 1469 O O . ILE A 1 185 ? 2.590 -1.661 -0.776 1.00 79.25 185 ILE A O 1
ATOM 1473 N N . ASP A 1 186 ? 0.398 -1.154 -0.689 1.00 77.38 186 ASP A N 1
ATOM 1474 C CA . ASP A 1 186 ? 0.543 0.243 -0.287 1.00 77.38 186 ASP A CA 1
ATOM 1475 C C . ASP A 1 186 ? -0.141 0.463 1.062 1.00 77.38 186 ASP A C 1
ATOM 1477 O O . ASP A 1 186 ? -1.232 -0.052 1.313 1.00 77.38 186 ASP A O 1
ATOM 1481 N N . THR A 1 187 ? 0.513 1.213 1.952 1.00 78.12 187 THR A N 1
ATOM 1482 C CA . THR A 1 187 ? 0.002 1.509 3.298 1.00 78.12 187 THR A CA 1
ATOM 1483 C C . THR A 1 187 ? -0.260 3.001 3.455 1.00 78.12 187 THR A C 1
ATOM 1485 O O . THR A 1 187 ? 0.608 3.825 3.184 1.00 78.12 187 THR A O 1
ATOM 1488 N N . VAL A 1 188 ? -1.442 3.337 3.960 1.00 79.50 188 VAL A N 1
ATOM 1489 C CA . VAL A 1 188 ? -1.909 4.696 4.245 1.00 79.50 188 VAL A CA 1
ATOM 1490 C C . VAL A 1 188 ? -2.191 4.819 5.743 1.00 79.50 188 VAL A C 1
ATOM 1492 O O . VAL A 1 188 ? -2.836 3.946 6.333 1.00 79.50 188 VAL A O 1
ATOM 1495 N N . GLU A 1 189 ? -1.728 5.900 6.376 1.00 83.38 189 GLU A N 1
ATOM 1496 C CA . GLU A 1 189 ? -2.126 6.230 7.750 1.00 83.38 189 GLU A CA 1
ATOM 1497 C C . GLU A 1 189 ? -3.533 6.833 7.726 1.00 83.38 189 GLU A C 1
ATOM 1499 O O . GLU A 1 189 ? -3.769 7.848 7.074 1.00 83.38 189 GLU A O 1
ATOM 1504 N N . VAL A 1 190 ? -4.469 6.254 8.473 1.00 84.94 190 VAL A N 1
ATOM 1505 C CA . VAL A 1 190 ? -5.795 6.851 8.681 1.00 84.94 190 VAL A CA 1
ATOM 1506 C C . VAL A 1 190 ? -5.901 7.269 10.137 1.00 84.94 190 VAL A C 1
ATOM 1508 O O . VAL A 1 190 ? -5.770 6.445 11.037 1.00 84.94 190 VAL A O 1
ATOM 1511 N N . ARG A 1 191 ? -6.113 8.558 10.387 1.00 86.81 191 ARG A N 1
ATOM 1512 C CA . ARG A 1 191 ? -6.327 9.109 11.723 1.00 86.81 191 ARG A CA 1
ATOM 1513 C C . ARG A 1 191 ? -7.795 9.451 11.902 1.00 86.81 191 ARG A C 1
ATOM 1515 O O . ARG A 1 191 ? -8.320 10.282 11.169 1.00 86.81 191 ARG A O 1
ATOM 1522 N N . VAL A 1 192 ? -8.410 8.834 12.898 1.00 89.94 192 VAL A N 1
ATOM 1523 C CA . VAL A 1 192 ? -9.808 9.022 13.266 1.00 89.94 192 VAL A CA 1
ATOM 1524 C C . VAL A 1 192 ? -9.858 9.863 14.533 1.00 89.94 192 VAL A C 1
ATOM 1526 O O . VAL A 1 192 ? -9.305 9.465 15.563 1.00 89.94 192 VAL A O 1
ATOM 1529 N N . MET A 1 193 ? -10.459 11.040 14.422 1.00 83.81 193 MET A N 1
ATOM 1530 C CA . MET A 1 193 ? -10.685 11.978 15.517 1.00 83.81 193 MET A CA 1
ATOM 1531 C C . MET A 1 193 ? -12.010 11.648 16.222 1.00 83.81 193 MET A C 1
ATOM 1533 O O . MET A 1 193 ? -12.881 11.012 15.629 1.00 83.81 193 MET A O 1
ATOM 1537 N N . GLU A 1 194 ? -12.128 12.036 17.494 1.00 82.12 194 GLU A N 1
ATOM 1538 C CA . GLU A 1 194 ? -13.386 11.948 18.259 1.00 82.12 194 GLU A CA 1
ATOM 1539 C C . GLU A 1 194 ? -14.438 12.954 17.786 1.00 82.12 194 GLU A C 1
ATOM 1541 O O . GLU A 1 194 ? -14.046 14.093 17.437 1.00 82.12 194 GLU A O 1
#

Foldseek 3Di:
DFQWKWKDFPNDIWTWHDDDDPDTDTDDPPPDAAKTWIWIWTADPVRDTPDTAIWIWHDHVVVRDIDIGGDFKDKDWDDPPDDDDDDDDPDDDDPDDPDDRPLAAEAEAEAQDKDKTKIQMDTNVNDAWDWPFKKKFKCAPPDPDTPDIGTFDDDRRMTIDMDHDHDFHKIWIWMWIDIDHDIDIRTYIYGYHD

Nearest PDB structures (foldseek):
  6qx4-assembly1_A  TM=5.343E-01  e=1.112E-02  Bacillus anthracis
  4u3c-assembly3_E  TM=6.404E-01  e=3.231E-02  Mycobacterium tuberculosis CDC1551
  6hhu-assembly1_A  TM=4.629E-01  e=1.295E-02  Bacillus anthracis
  7q62-assembly1_B  TM=3.634E-01  e=5.744E-03  Homo sapiens
  8s80-assembly1_F-2  TM=3.080E-01  e=4.611E-02  Bacillus anthracis

pLDDT: mean 72.84, std 17.86, range [26.72, 96.75]

Radius of gyration: 18.87 Å; Cα contacts (8 Å, |Δi|>4): 388; chains: 1; bounding box: 50×54×38 Å

Secondary structure (DSSP, 8-state):
---EEEEEETTEEEEEEEEETTEEEE---TT--EEEEEEEEEE-TTS-EEEEEEEEEEEETTTTEEEEEE-SEEEEEEPPS-------SS-------SSS-----EEEEETT--EEEEEEEEETT-----EEEEEEEEEETT-SS-SEEEEPEEETTEEEEEE---SSEEEEEEEEEEETTEEEEEEEEEEEE-

Mean predicted aligned error: 13.26 Å